Protein AF-A0A4C1XGP5-F1 (afdb_monomer_lite)

Sequence (211 aa):
MVTTELERIKIGKLQDQNGKDEYVERLKDSFSKIKQYEYLELDELWKVMKSVLVDEPRKVCGVNKRTNVNKKDNEWWNFEIGYKMLKVRNKDAKMRAKEYVKRRKNDIKERYDKRFSDDFRENQQPFWHMVKKTRKNPETSCKHDTVADDNVTATEYTIDDGNESGITMDEIVKALKRRRIGKAAGYDRVSSEMLMSGGGIVASLLCHLFN

pLDDT: mean 76.07, std 14.39, range [38.38, 96.75]

Radius of gyration: 32.97 Å; chains: 1; bounding box: 75×40×94 Å

Secondary structure (DSSP, 8-state):
-----EEEE-GGGGTSHHHHHHHHHHHHHHHHHHGGGTTS-HHHHHHHHHHHHHHHHHHHH-EEEES---GGG--HHHHHHHHHHHHHHHHHHHHHHHHHHHHHHHHHHHHHHHHHHHHHHHHHHHHHHHHHHHHH-TT-----------------------------HHHHHHHHHTSPTTPPP-TT---HHHHHHTHHHHHHHHHHHH-

Foldseek 3Di:
DDDDFDWAFQCVLLVDPVLLVQLLVQLVVLVVVLVVVVPDDLVVSVVSNLCSLQVSSCVSRNTDTDDDDDQPQFPDPCVPVVVVVVVLVVVVVVVVVVVVVVVVVVVVVVVVVVVVVVCCVVCVVVVVVVVVVCVVPVPPDDDDDDDDDPPPDPPDDPDPPPDPPQCDLCNVVVVLVPDDQPDQHHPSSRHSSSCVSNVVVVSVVVVVSRD

Structure (mmCIF, N/CA/C/O backbone):
data_AF-A0A4C1XGP5-F1
#
_entry.id   AF-A0A4C1XGP5-F1
#
loop_
_atom_site.group_PDB
_atom_site.id
_atom_site.type_symbol
_atom_site.label_atom_id
_atom_site.label_alt_id
_atom_site.label_comp_id
_atom_site.label_asym_id
_atom_site.label_entity_id
_atom_site.label_seq_id
_atom_site.pdbx_PDB_ins_code
_atom_site.Cartn_x
_atom_site.Cartn_y
_atom_site.Cartn_z
_atom_site.occupancy
_atom_site.B_iso_or_equiv
_atom_site.auth_seq_id
_atom_site.auth_comp_id
_atom_site.auth_asym_id
_atom_site.auth_atom_id
_atom_site.pdbx_PDB_model_num
ATOM 1 N N . MET A 1 1 ? -24.408 -26.160 5.990 1.00 51.03 1 MET A N 1
ATOM 2 C CA . MET A 1 1 ? -24.202 -24.711 5.766 1.00 51.03 1 MET A CA 1
ATOM 3 C C . MET A 1 1 ? -23.536 -24.147 7.016 1.00 51.03 1 MET A C 1
ATOM 5 O O . MET A 1 1 ? -24.154 -24.197 8.068 1.00 51.03 1 MET A O 1
ATOM 9 N N . VAL A 1 2 ? -22.264 -23.736 6.957 1.00 44.44 2 VAL A N 1
ATOM 10 C CA . VAL A 1 2 ? -21.537 -23.240 8.144 1.00 44.44 2 VAL A CA 1
ATOM 11 C C . VAL A 1 2 ? -22.004 -21.814 8.441 1.00 44.44 2 VAL A C 1
ATOM 13 O O . VAL A 1 2 ? -21.700 -20.888 7.689 1.00 44.44 2 VAL A O 1
ATOM 16 N N . THR A 1 3 ? -22.780 -21.635 9.507 1.00 48.94 3 THR A N 1
ATOM 17 C CA . THR A 1 3 ? -23.144 -20.316 10.031 1.00 48.94 3 THR A CA 1
ATOM 18 C C . THR A 1 3 ? -21.942 -19.760 10.784 1.00 48.94 3 THR A C 1
ATOM 20 O O . THR A 1 3 ? -21.717 -20.092 11.943 1.00 48.94 3 THR A O 1
ATOM 23 N N . THR A 1 4 ? -21.122 -18.947 10.124 1.00 60.09 4 THR A N 1
ATOM 24 C CA . THR A 1 4 ? -20.047 -18.229 10.814 1.00 60.09 4 THR A CA 1
ATOM 25 C C . THR A 1 4 ? -20.674 -17.147 11.685 1.00 60.09 4 THR A C 1
ATOM 27 O O . THR A 1 4 ? -21.270 -16.208 11.149 1.00 60.09 4 THR A O 1
ATOM 30 N N . GLU A 1 5 ? -20.554 -17.266 13.009 1.00 62.94 5 GLU A N 1
ATOM 31 C CA . GLU A 1 5 ? -20.921 -16.182 13.920 1.00 62.94 5 GLU A CA 1
ATOM 32 C C . GLU A 1 5 ? -20.098 -14.938 13.559 1.00 62.94 5 GLU A C 1
ATOM 34 O O . GLU A 1 5 ? -18.862 -14.952 13.548 1.00 62.94 5 GLU A O 1
ATOM 39 N N . LEU A 1 6 ? -20.788 -13.857 13.195 1.00 73.56 6 LEU A N 1
ATOM 40 C CA . LEU A 1 6 ? -20.152 -12.585 12.885 1.00 73.56 6 LEU A CA 1
ATOM 41 C C . LEU A 1 6 ? -20.109 -11.751 14.162 1.00 73.56 6 LEU A C 1
ATOM 43 O O . LEU A 1 6 ? -21.109 -11.195 14.616 1.00 73.56 6 LEU A O 1
ATOM 47 N N . GLU A 1 7 ? -18.922 -11.676 14.748 1.00 84.12 7 GLU A N 1
ATOM 48 C CA . GLU A 1 7 ? -18.653 -10.780 15.862 1.00 84.12 7 GLU A CA 1
ATOM 49 C C . GLU A 1 7 ? -18.473 -9.346 15.354 1.00 84.12 7 GLU A C 1
ATOM 51 O O . GLU A 1 7 ? -17.696 -9.089 14.430 1.00 84.12 7 GLU A O 1
ATOM 56 N N . ARG A 1 8 ? -19.179 -8.394 15.975 1.00 82.88 8 ARG A N 1
ATOM 57 C CA . ARG A 1 8 ? -19.028 -6.960 15.692 1.00 82.88 8 ARG A CA 1
ATOM 58 C C . ARG A 1 8 ? -18.295 -6.283 16.842 1.00 82.88 8 ARG A C 1
ATOM 60 O O . ARG A 1 8 ? -18.751 -6.341 17.982 1.00 82.88 8 ARG A O 1
ATOM 67 N N . ILE A 1 9 ? -17.189 -5.610 16.540 1.00 89.81 9 ILE A N 1
ATOM 68 C CA . ILE A 1 9 ? -16.387 -4.888 17.535 1.00 89.81 9 ILE A CA 1
ATOM 69 C C . ILE A 1 9 ? -17.158 -3.656 18.033 1.00 89.81 9 ILE A C 1
ATOM 71 O O . ILE A 1 9 ? -17.805 -2.950 17.251 1.00 89.81 9 ILE A O 1
ATOM 75 N N . LYS A 1 10 ? -17.116 -3.403 19.346 1.00 90.81 10 LYS A N 1
ATOM 76 C CA . LYS A 1 10 ? -17.810 -2.278 19.998 1.00 90.81 10 LYS A CA 1
ATOM 77 C C . LYS A 1 10 ? -17.058 -0.955 19.794 1.00 90.81 10 LYS A C 1
ATOM 79 O O . LYS A 1 10 ? -16.462 -0.424 20.724 1.00 90.81 10 LYS A O 1
ATOM 84 N N . ILE A 1 11 ? -17.130 -0.400 18.585 1.00 86.00 11 ILE A N 1
ATOM 85 C CA . ILE A 1 11 ? -16.394 0.818 18.186 1.00 86.00 11 ILE A CA 1
ATOM 86 C C . ILE A 1 11 ? -16.668 2.029 19.099 1.00 86.00 11 ILE A C 1
ATOM 88 O O . ILE A 1 11 ? -15.808 2.893 19.209 1.00 86.00 11 ILE A O 1
ATOM 92 N N . GLY A 1 12 ? -17.807 2.081 19.805 1.00 87.69 12 GLY A N 1
ATOM 93 C CA . GLY A 1 12 ? -18.125 3.179 20.730 1.00 87.69 12 GLY A CA 1
ATOM 94 C C . GLY A 1 12 ? -17.025 3.466 21.761 1.00 87.69 12 GLY A C 1
ATOM 95 O O . GLY A 1 12 ? -16.731 4.624 22.015 1.00 87.69 12 GLY A O 1
ATOM 96 N N . LYS A 1 13 ? -16.321 2.437 22.255 1.00 88.69 13 LYS A N 1
ATOM 97 C CA . LYS A 1 13 ? -15.199 2.615 23.197 1.00 88.69 13 LYS A CA 1
ATOM 98 C C . LYS A 1 13 ? -13.977 3.320 22.597 1.00 88.69 13 LYS A C 1
ATOM 100 O O . LYS A 1 13 ? -13.181 3.876 23.338 1.00 88.69 13 LYS A O 1
ATOM 105 N N . LEU A 1 14 ? -13.813 3.301 21.271 1.00 87.12 14 LEU A N 1
ATOM 106 C CA . LEU A 1 14 ? -12.759 4.062 20.585 1.00 87.12 14 LEU A CA 1
ATOM 107 C C . LEU A 1 14 ? -13.129 5.536 20.414 1.00 87.12 14 LEU A C 1
ATOM 109 O O . LEU A 1 14 ? -12.346 6.283 19.841 1.00 87.12 14 LEU A O 1
ATOM 113 N N . GLN A 1 15 ? -14.315 5.976 20.837 1.00 85.88 15 GLN A N 1
ATOM 114 C CA . GLN A 1 15 ? -14.629 7.405 20.885 1.00 85.88 15 GLN A CA 1
ATOM 115 C C . GLN A 1 15 ? -14.034 8.049 22.142 1.00 85.88 15 GLN A C 1
ATOM 117 O O . GLN A 1 15 ? -13.568 9.188 22.062 1.00 85.88 15 GLN A O 1
ATOM 122 N N . ASP A 1 16 ? -13.957 7.290 23.238 1.00 92.00 16 ASP A N 1
ATOM 123 C CA . ASP A 1 16 ? -13.352 7.700 24.503 1.00 92.00 16 ASP A CA 1
ATOM 124 C C . ASP A 1 16 ? -11.832 7.842 24.361 1.00 92.00 16 ASP A C 1
ATOM 126 O O . ASP A 1 16 ? -11.164 6.970 23.800 1.00 92.00 16 ASP A O 1
ATOM 130 N N . GLN A 1 17 ? -11.264 8.920 24.908 1.00 90.44 17 GLN A N 1
ATOM 131 C CA . GLN A 1 17 ? -9.825 9.185 24.798 1.00 90.44 17 GLN A CA 1
ATOM 132 C C . GLN A 1 17 ? -8.986 8.049 25.405 1.00 90.44 17 GLN A C 1
ATOM 134 O O . GLN A 1 17 ? -8.073 7.556 24.756 1.00 90.44 17 GLN A O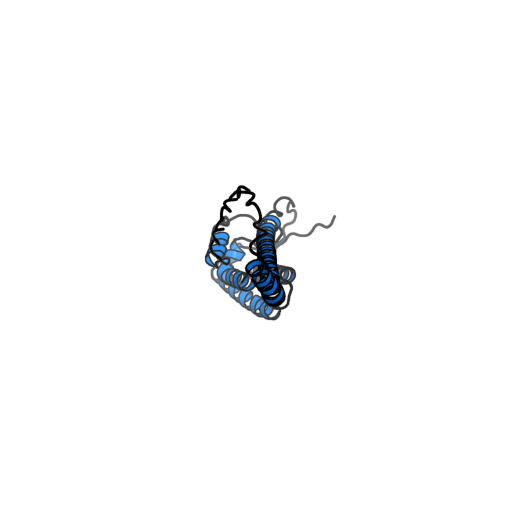 1
ATOM 139 N N . ASN A 1 1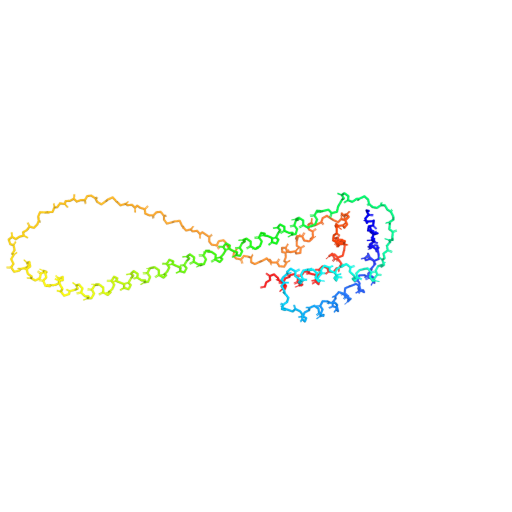8 ? -9.377 7.542 26.578 1.00 92.88 18 ASN A N 1
ATOM 140 C CA . ASN A 1 18 ? -8.696 6.420 27.229 1.00 92.88 18 ASN A CA 1
ATOM 141 C C . ASN A 1 18 ? -8.698 5.143 26.365 1.00 92.88 18 ASN A C 1
ATOM 143 O O . ASN A 1 18 ? -7.689 4.451 26.268 1.00 92.88 18 ASN A O 1
ATOM 147 N N . GLY A 1 19 ? -9.820 4.845 25.698 1.00 91.75 19 GLY A N 1
ATOM 148 C CA . GLY A 1 19 ? -9.912 3.692 24.800 1.00 91.75 19 GLY A CA 1
ATOM 149 C C . GLY A 1 19 ? -9.053 3.855 23.545 1.00 91.75 19 GLY A C 1
ATOM 150 O O . GLY A 1 19 ? -8.480 2.876 23.063 1.00 91.75 19 GLY A O 1
ATOM 151 N N . LYS A 1 20 ? -8.920 5.085 23.028 1.00 91.81 20 LYS A N 1
ATOM 152 C CA . LYS A 1 20 ? -7.993 5.392 21.928 1.00 91.81 20 LYS A CA 1
ATOM 153 C C . LYS A 1 20 ? -6.544 5.218 22.351 1.00 91.81 20 LYS A C 1
ATOM 155 O O . LYS A 1 20 ? -5.798 4.583 21.615 1.00 91.81 20 LYS A O 1
ATOM 160 N N . ASP A 1 21 ? -6.164 5.748 23.508 1.00 91.56 21 ASP A N 1
ATOM 161 C CA . ASP A 1 21 ? -4.781 5.707 23.983 1.00 91.56 21 ASP A CA 1
ATOM 162 C C . ASP A 1 21 ? -4.338 4.258 24.245 1.00 91.56 21 ASP A C 1
ATOM 164 O O . ASP A 1 21 ? -3.294 3.836 23.747 1.00 91.56 21 ASP A O 1
ATOM 168 N N . GLU A 1 22 ? -5.179 3.445 24.900 1.00 95.69 22 GLU A N 1
ATOM 169 C CA . GLU A 1 22 ? -4.907 2.012 25.089 1.00 95.69 22 GLU A CA 1
ATOM 170 C C . GLU A 1 22 ? -4.763 1.277 23.745 1.00 95.69 22 GLU A C 1
ATOM 172 O O . GLU A 1 22 ? -3.853 0.466 23.556 1.00 95.69 22 GLU A O 1
ATOM 177 N N . TYR A 1 23 ? -5.650 1.565 22.789 1.00 93.25 23 TYR A N 1
ATOM 178 C CA . TYR A 1 23 ? -5.591 0.970 21.457 1.00 93.25 23 TYR A CA 1
ATOM 179 C C . TYR A 1 23 ? -4.308 1.345 20.708 1.00 93.25 23 TYR A C 1
ATOM 181 O O . TYR A 1 23 ? -3.659 0.480 20.119 1.00 93.25 23 TYR A O 1
ATOM 189 N N . VAL A 1 24 ? -3.926 2.620 20.750 1.00 91.62 24 VAL A N 1
ATOM 190 C CA . VAL A 1 24 ? -2.717 3.154 20.117 1.00 91.62 24 VAL A CA 1
ATOM 191 C C . VAL A 1 24 ? -1.467 2.489 20.692 1.00 91.62 24 VAL A C 1
ATOM 193 O O . VAL A 1 24 ? -0.614 2.052 19.919 1.00 91.62 24 VAL A O 1
ATOM 196 N N . GLU A 1 25 ? -1.364 2.352 22.013 1.00 94.00 25 GLU A N 1
ATOM 197 C CA . GLU A 1 25 ? -0.215 1.695 22.648 1.00 94.00 25 GLU A CA 1
ATOM 198 C C . GLU A 1 25 ? -0.128 0.205 22.292 1.00 94.00 25 GLU A C 1
ATOM 200 O O . GLU A 1 25 ? 0.934 -0.282 21.897 1.00 94.00 25 GLU A O 1
ATOM 205 N N . ARG A 1 26 ? -1.255 -0.517 22.306 1.00 95.38 26 ARG A N 1
ATOM 206 C CA . ARG A 1 26 ? -1.295 -1.928 21.880 1.00 95.38 26 ARG A CA 1
ATOM 207 C C . ARG A 1 26 ? -0.924 -2.118 20.414 1.00 95.38 26 ARG A C 1
ATOM 209 O O . ARG A 1 26 ? -0.245 -3.089 20.072 1.00 95.38 26 ARG A O 1
ATOM 216 N N . LEU A 1 27 ? -1.354 -1.202 19.544 1.00 92.44 27 LEU A N 1
ATOM 217 C CA . LEU A 1 27 ? -0.945 -1.213 18.144 1.00 92.44 27 LEU A CA 1
ATOM 218 C C . LEU A 1 27 ? 0.565 -1.027 18.018 1.00 92.44 27 LEU A C 1
ATOM 220 O O . LEU A 1 27 ? 1.190 -1.779 17.276 1.00 92.44 27 LEU A O 1
ATOM 224 N N . LYS A 1 28 ? 1.164 -0.069 18.736 1.00 92.38 28 LYS A N 1
ATOM 225 C CA . LYS A 1 28 ? 2.621 0.142 18.708 1.00 92.38 28 LYS A CA 1
ATOM 226 C C . LYS A 1 28 ? 3.377 -1.116 19.130 1.00 92.38 28 LYS A C 1
ATOM 228 O O . LYS A 1 28 ? 4.310 -1.500 18.430 1.00 92.38 28 LYS A O 1
ATOM 233 N N . ASP A 1 29 ? 2.960 -1.767 20.216 1.00 94.62 29 ASP A N 1
ATOM 234 C CA . ASP A 1 29 ? 3.575 -3.013 20.696 1.00 94.62 29 ASP A CA 1
ATOM 235 C C . ASP A 1 29 ? 3.393 -4.180 19.710 1.00 94.62 29 ASP A C 1
ATOM 237 O O . ASP A 1 29 ? 4.317 -4.939 19.427 1.00 94.62 29 ASP A O 1
ATOM 241 N N . SER A 1 30 ? 2.209 -4.314 19.114 1.00 94.19 30 SER A N 1
ATOM 242 C CA . SER A 1 30 ? 1.962 -5.367 18.122 1.00 94.19 30 SER A CA 1
ATOM 243 C C . SER A 1 30 ? 2.766 -5.136 16.842 1.00 94.19 30 SER A C 1
ATOM 245 O O . SER A 1 30 ? 3.306 -6.074 16.258 1.00 94.19 30 SER A O 1
ATOM 247 N N . PHE A 1 31 ? 2.898 -3.882 16.413 1.00 88.56 31 PHE A N 1
ATOM 248 C CA . PHE A 1 31 ? 3.660 -3.536 15.219 1.00 88.56 31 PHE A CA 1
ATOM 249 C C . PHE A 1 31 ? 5.171 -3.540 15.434 1.00 88.56 31 PHE A C 1
ATOM 251 O O . PHE A 1 31 ? 5.900 -3.857 14.496 1.00 88.56 31 PHE A O 1
ATOM 258 N N . SER A 1 32 ? 5.664 -3.249 16.639 1.00 89.38 32 SER A N 1
ATOM 259 C CA . SER A 1 32 ? 7.088 -3.412 16.955 1.00 89.38 32 SER A CA 1
ATOM 260 C C . SER A 1 32 ? 7.518 -4.876 16.824 1.00 89.38 32 SER A C 1
ATOM 262 O O . SER A 1 32 ? 8.607 -5.146 16.322 1.00 89.38 32 SER A O 1
ATOM 264 N N . LYS A 1 33 ? 6.626 -5.819 17.155 1.00 90.69 33 LYS A N 1
ATOM 265 C CA . LYS A 1 33 ? 6.817 -7.255 16.900 1.00 90.69 33 LYS A CA 1
ATOM 266 C C . LYS A 1 33 ? 6.787 -7.575 15.407 1.00 90.69 33 LYS A C 1
ATOM 268 O O . LYS A 1 33 ? 7.604 -8.363 14.950 1.00 90.69 33 LYS A O 1
ATOM 273 N N . ILE A 1 34 ? 5.906 -6.933 14.631 1.00 85.50 34 ILE A N 1
ATOM 274 C CA . ILE A 1 34 ? 5.832 -7.123 13.170 1.00 85.50 34 ILE A CA 1
ATOM 275 C C . ILE A 1 34 ? 7.103 -6.642 12.457 1.00 85.50 34 ILE A C 1
ATOM 277 O O . ILE A 1 34 ? 7.498 -7.252 11.470 1.00 85.50 34 ILE A O 1
ATOM 281 N N . LYS A 1 35 ? 7.801 -5.618 12.966 1.00 74.94 35 LYS A N 1
ATOM 282 C CA . LYS A 1 35 ? 9.088 -5.180 12.386 1.00 74.94 35 LYS A CA 1
ATOM 283 C C . LYS A 1 35 ? 10.148 -6.285 12.352 1.00 74.94 35 LYS A C 1
ATOM 285 O O . LYS A 1 35 ? 11.042 -6.233 11.524 1.00 74.94 35 LYS A O 1
ATOM 290 N N . GLN A 1 36 ? 10.031 -7.304 13.202 1.00 74.81 36 GLN A N 1
ATOM 291 C CA . GLN A 1 36 ? 10.925 -8.466 13.175 1.00 74.81 36 GLN A CA 1
ATOM 292 C C . GLN A 1 36 ? 10.678 -9.385 11.961 1.00 74.81 36 GLN A C 1
ATOM 294 O O . GLN A 1 36 ? 11.480 -10.272 11.692 1.00 74.81 36 GLN A O 1
ATOM 299 N N . TYR A 1 37 ? 9.594 -9.159 11.212 1.00 71.44 37 TYR A N 1
ATOM 300 C CA . TYR A 1 37 ? 9.178 -9.920 10.034 1.00 71.44 37 TYR A CA 1
ATOM 301 C C . TYR A 1 37 ? 9.470 -9.185 8.716 1.00 71.44 37 TYR A C 1
ATOM 303 O O . TYR A 1 37 ? 8.756 -9.372 7.732 1.00 71.44 37 TYR A O 1
ATOM 311 N N . GLU A 1 38 ? 10.517 -8.359 8.678 1.00 71.31 38 GLU A N 1
ATOM 312 C CA . GLU A 1 38 ? 10.916 -7.551 7.510 1.00 71.31 38 GLU A CA 1
ATOM 313 C C . GLU A 1 38 ? 11.140 -8.379 6.220 1.00 71.31 38 GLU A C 1
ATOM 315 O O . GLU A 1 38 ? 11.132 -7.836 5.122 1.00 71.31 38 GLU A O 1
ATOM 320 N N . TYR A 1 39 ? 11.253 -9.707 6.335 1.00 73.56 39 TYR A N 1
ATOM 321 C CA . TYR A 1 39 ? 11.459 -10.643 5.225 1.00 73.56 39 TYR A CA 1
ATOM 322 C C . TYR A 1 39 ? 10.188 -11.310 4.668 1.00 73.56 39 TYR A C 1
ATOM 324 O O . TYR A 1 39 ? 10.299 -12.124 3.751 1.00 73.56 39 TYR A O 1
ATOM 332 N N . LEU A 1 40 ? 8.994 -11.032 5.205 1.00 78.00 40 LEU A N 1
ATOM 333 C CA . LEU A 1 40 ? 7.759 -11.624 4.672 1.00 78.00 40 LEU A CA 1
ATOM 334 C C . LEU A 1 40 ? 7.383 -11.019 3.315 1.00 78.00 40 LEU A C 1
ATOM 336 O O . LEU A 1 40 ? 7.577 -9.828 3.065 1.00 78.00 40 LEU A O 1
ATOM 340 N N . GLU A 1 41 ? 6.759 -11.825 2.453 1.00 82.88 41 GLU A N 1
ATOM 341 C CA . GLU A 1 41 ? 6.161 -11.299 1.228 1.00 82.88 41 GLU A CA 1
ATOM 342 C C . GLU A 1 41 ? 5.075 -10.264 1.563 1.00 82.88 41 GLU A C 1
ATOM 344 O O . GLU A 1 41 ? 4.340 -10.390 2.546 1.00 82.88 41 GLU A O 1
ATOM 349 N N . LEU A 1 42 ? 4.920 -9.250 0.705 1.00 75.56 42 LEU A N 1
ATOM 350 C CA . LEU A 1 42 ? 3.967 -8.150 0.906 1.00 75.56 42 LEU A CA 1
ATOM 351 C C . LEU A 1 42 ? 2.535 -8.638 1.208 1.00 75.56 42 LEU A C 1
ATOM 353 O O . LEU A 1 42 ? 1.816 -8.014 1.988 1.00 75.56 42 LEU A O 1
ATOM 357 N N . ASP A 1 43 ? 2.114 -9.751 0.598 1.00 76.62 43 ASP A N 1
ATOM 358 C CA . ASP A 1 43 ? 0.791 -10.343 0.827 1.00 76.62 43 ASP A CA 1
ATOM 359 C C . ASP A 1 43 ? 0.651 -10.939 2.237 1.00 76.62 43 ASP A C 1
ATOM 361 O O . ASP A 1 43 ? -0.387 -10.778 2.884 1.00 76.62 43 ASP A O 1
ATOM 365 N N . GLU A 1 44 ? 1.699 -11.582 2.749 1.00 84.88 44 GLU A N 1
ATOM 366 C CA . GLU A 1 44 ? 1.735 -12.133 4.105 1.00 84.88 44 GLU A CA 1
ATOM 367 C C . GLU A 1 44 ? 1.794 -11.021 5.149 1.00 84.88 44 GLU A C 1
ATOM 369 O O . GLU A 1 44 ? 0.998 -11.012 6.092 1.00 84.88 44 GLU A O 1
ATOM 374 N N . LEU A 1 45 ? 2.649 -10.022 4.931 1.00 84.12 45 LEU A N 1
ATOM 375 C CA . LEU A 1 45 ? 2.757 -8.860 5.807 1.00 84.12 45 LEU A CA 1
ATOM 376 C C . LEU A 1 45 ? 1.432 -8.081 5.873 1.00 84.12 45 LEU A C 1
ATOM 378 O O . LEU A 1 45 ? 0.987 -7.681 6.950 1.00 84.12 45 LEU A O 1
ATOM 382 N N . TRP A 1 46 ? 0.734 -7.941 4.742 1.00 83.69 46 TRP A N 1
ATOM 383 C CA . TRP A 1 46 ? -0.603 -7.345 4.693 1.00 83.69 46 TRP A CA 1
ATOM 384 C C . TRP A 1 46 ? -1.642 -8.164 5.471 1.00 83.69 46 TRP A C 1
ATOM 386 O O . TRP A 1 46 ? -2.468 -7.582 6.179 1.00 83.69 46 TRP A O 1
ATOM 396 N N . LYS A 1 47 ? -1.609 -9.503 5.393 1.00 86.25 47 LYS A N 1
ATOM 397 C CA . LYS A 1 47 ? -2.489 -10.377 6.196 1.00 86.25 47 LYS A CA 1
ATOM 398 C C . LYS A 1 47 ? -2.237 -10.209 7.694 1.00 86.25 47 LYS A C 1
ATOM 400 O O . LYS A 1 47 ? -3.202 -10.042 8.439 1.00 86.25 47 LYS A O 1
ATOM 405 N N . VAL A 1 48 ? -0.971 -10.197 8.113 1.00 88.19 48 VAL A N 1
ATOM 406 C CA . VAL A 1 48 ? -0.571 -10.003 9.517 1.00 88.19 48 VAL A CA 1
ATOM 407 C C . VAL A 1 48 ? -0.989 -8.619 10.019 1.00 88.19 48 VAL A C 1
ATOM 409 O O . VAL A 1 48 ? -1.538 -8.474 11.111 1.00 88.19 48 VAL A O 1
ATOM 412 N N . MET A 1 49 ? -0.813 -7.579 9.204 1.00 87.19 49 MET A N 1
ATOM 413 C CA . MET A 1 49 ? -1.273 -6.243 9.574 1.00 87.19 49 MET A CA 1
ATOM 414 C C . MET A 1 49 ? -2.798 -6.185 9.723 1.00 87.19 49 MET A C 1
ATOM 416 O O . MET A 1 49 ? -3.296 -5.589 10.680 1.00 87.19 49 MET A O 1
ATOM 420 N N . LYS A 1 50 ? -3.557 -6.822 8.820 1.00 86.75 50 LYS A N 1
ATOM 421 C CA . LYS A 1 50 ? -5.018 -6.908 8.963 1.00 86.75 50 LYS A CA 1
ATOM 422 C C . LYS A 1 50 ? -5.423 -7.611 10.251 1.00 86.75 50 LYS A C 1
ATOM 424 O O . LYS A 1 50 ? -6.339 -7.125 10.909 1.00 86.75 50 LYS A O 1
ATOM 429 N N . SER A 1 51 ? -4.778 -8.722 10.613 1.00 90.62 51 SER A N 1
ATOM 430 C CA . SER A 1 51 ? -5.133 -9.435 11.844 1.00 90.62 51 SER A CA 1
ATOM 431 C C . SER A 1 51 ? -4.892 -8.560 13.069 1.00 90.62 51 SER A C 1
ATOM 433 O O . SER A 1 51 ? -5.802 -8.414 13.876 1.00 90.62 51 SER A O 1
ATOM 435 N N . VAL A 1 52 ? -3.758 -7.855 13.153 1.00 91.94 52 VAL A N 1
ATOM 436 C CA . VAL A 1 52 ? -3.493 -6.902 14.251 1.00 91.94 52 VAL A CA 1
ATOM 437 C C . VAL A 1 52 ? -4.539 -5.787 14.309 1.00 91.94 52 VAL A C 1
ATOM 439 O O . VAL A 1 52 ? -5.054 -5.471 15.384 1.00 91.94 52 VAL A O 1
ATOM 442 N N . LEU A 1 53 ? -4.924 -5.230 13.157 1.00 89.19 53 LEU A N 1
ATOM 443 C CA . LEU A 1 53 ? -5.953 -4.189 13.088 1.00 89.19 53 LEU A CA 1
ATOM 444 C C . LEU A 1 53 ? -7.349 -4.666 13.503 1.00 89.19 53 LEU A C 1
ATOM 446 O O . LEU A 1 53 ? -8.183 -3.824 13.822 1.00 89.19 53 LEU A O 1
ATOM 450 N N . VAL A 1 54 ? -7.617 -5.972 13.511 1.00 89.81 54 VAL A N 1
ATOM 451 C CA . VAL A 1 54 ? -8.898 -6.554 13.943 1.00 89.81 54 VAL A CA 1
ATOM 452 C C . VAL A 1 54 ? -8.826 -7.057 15.385 1.00 89.81 54 VAL A C 1
ATOM 454 O O . VAL A 1 54 ? -9.765 -6.849 16.158 1.00 89.81 54 VAL A O 1
ATOM 457 N N . ASP A 1 55 ? -7.714 -7.678 15.767 1.00 93.19 55 ASP A N 1
ATOM 458 C CA . ASP A 1 55 ? -7.543 -8.337 17.058 1.00 93.19 55 ASP A CA 1
ATOM 459 C C . ASP A 1 55 ? -7.279 -7.345 18.195 1.00 93.19 55 ASP A C 1
ATOM 461 O O . ASP A 1 55 ? -7.847 -7.500 19.278 1.00 93.19 55 ASP A O 1
ATOM 465 N N . GLU A 1 56 ? -6.494 -6.287 17.972 1.00 94.50 56 GLU A N 1
ATOM 466 C CA . GLU A 1 56 ? -6.221 -5.303 19.030 1.00 94.50 56 GLU A CA 1
ATOM 467 C C . GLU A 1 56 ? -7.464 -4.506 19.453 1.00 94.50 56 GLU A C 1
ATOM 469 O O . GLU A 1 56 ? -7.764 -4.461 20.650 1.00 94.50 56 GLU A O 1
ATOM 474 N N . PRO A 1 57 ? -8.287 -3.962 18.536 1.00 89.19 57 PRO A N 1
ATOM 475 C CA . PRO A 1 57 ? -9.546 -3.347 18.943 1.00 89.19 57 PRO A CA 1
ATOM 476 C C . PRO A 1 57 ? -10.515 -4.354 19.563 1.00 89.19 57 PRO A C 1
ATOM 478 O O . PRO A 1 57 ? -11.312 -3.990 20.423 1.00 89.19 57 PRO A O 1
ATOM 481 N N . ARG A 1 58 ? -10.479 -5.626 19.143 1.00 93.00 58 ARG A N 1
ATOM 482 C CA . ARG A 1 58 ? -11.297 -6.682 19.754 1.00 93.00 58 ARG A CA 1
ATOM 483 C C . ARG A 1 58 ? -10.933 -6.874 21.226 1.00 93.00 58 ARG A C 1
ATOM 485 O O . ARG A 1 58 ? -11.844 -7.044 22.034 1.00 93.00 58 ARG A O 1
ATOM 492 N N . LYS A 1 59 ? -9.648 -6.770 21.583 1.00 94.19 59 LYS A N 1
ATOM 493 C CA . LYS A 1 59 ? -9.168 -6.821 22.975 1.00 94.19 59 LYS A CA 1
ATOM 494 C C . LYS A 1 59 ? -9.579 -5.585 23.784 1.00 94.19 59 LYS A C 1
ATOM 496 O O . LYS A 1 59 ? -10.052 -5.745 24.903 1.00 94.19 59 LYS A O 1
ATOM 501 N N . VAL A 1 60 ? -9.457 -4.380 23.221 1.00 94.00 60 VAL A N 1
ATOM 502 C CA . VAL A 1 60 ? -9.788 -3.116 23.921 1.00 94.00 60 VAL A CA 1
ATOM 503 C C . VAL A 1 60 ? -11.302 -2.923 24.060 1.00 94.00 60 VAL A C 1
ATOM 505 O O . VAL A 1 60 ? -11.851 -2.644 25.130 1.00 94.00 60 VAL A O 1
ATOM 508 N N . CYS A 1 61 ? -12.022 -3.074 22.954 1.00 92.06 61 CYS A N 1
ATOM 509 C CA . CYS A 1 61 ? -13.432 -2.721 22.886 1.00 92.06 61 CYS A CA 1
ATOM 510 C C . CYS A 1 61 ? -14.357 -3.878 23.272 1.00 92.06 61 CYS A C 1
ATOM 512 O O . CYS A 1 61 ? -15.492 -3.656 23.707 1.00 92.06 61 CYS A O 1
ATOM 514 N N . GLY A 1 62 ? -13.892 -5.115 23.113 1.00 92.75 62 GLY A N 1
ATOM 515 C CA . GLY A 1 62 ? -14.741 -6.294 23.139 1.00 92.75 62 GLY A CA 1
ATOM 516 C C . GLY A 1 62 ? -15.629 -6.405 21.896 1.00 92.75 62 GLY A C 1
ATOM 517 O O . GLY A 1 62 ? -15.656 -5.547 21.005 1.00 92.75 62 GLY A O 1
ATOM 518 N N . VAL A 1 63 ? -16.395 -7.491 21.851 1.00 91.56 63 VAL A N 1
ATOM 519 C CA . VAL A 1 63 ? -17.267 -7.844 20.726 1.00 91.56 63 VAL A CA 1
ATOM 520 C C . VAL A 1 63 ? -18.707 -8.028 21.176 1.00 91.56 63 VAL A C 1
ATOM 522 O O . VAL A 1 63 ? -18.987 -8.412 22.310 1.00 91.56 63 VAL A O 1
ATOM 525 N N . ASN A 1 64 ? -19.633 -7.737 20.270 1.00 86.56 64 ASN A N 1
ATOM 526 C CA . ASN A 1 64 ? -21.026 -8.145 20.361 1.00 86.56 64 ASN A CA 1
ATOM 527 C C . ASN A 1 64 ? -21.246 -9.350 19.452 1.00 86.56 64 ASN A C 1
ATOM 529 O O . ASN A 1 64 ? -20.923 -9.296 18.261 1.00 86.56 64 ASN A O 1
ATOM 533 N N . LYS A 1 65 ? -21.852 -10.404 20.001 1.00 84.81 65 LYS A N 1
ATOM 534 C CA . LYS A 1 65 ? -22.372 -11.512 19.203 1.00 84.81 65 LYS A CA 1
ATOM 535 C C . LYS A 1 65 ? -23.688 -11.067 18.576 1.00 84.81 65 LYS A C 1
ATOM 537 O O . LYS A 1 65 ? -24.590 -10.621 19.283 1.00 84.81 65 LYS A O 1
ATOM 542 N N . ARG A 1 66 ? -23.789 -11.144 17.251 1.00 70.06 66 ARG A N 1
ATOM 543 C CA . ARG A 1 66 ? -25.064 -11.005 16.545 1.00 70.06 66 ARG A CA 1
ATOM 544 C C . ARG A 1 66 ? -25.396 -12.329 15.882 1.00 70.06 66 ARG A C 1
ATOM 546 O O . ARG A 1 66 ? -24.631 -12.823 15.059 1.00 70.06 66 ARG A O 1
ATOM 553 N N . THR A 1 67 ? -26.559 -12.862 16.214 1.00 60.50 67 THR A N 1
ATOM 554 C CA . THR A 1 67 ? -27.230 -13.890 15.428 1.00 60.50 67 THR A CA 1
ATOM 555 C C . THR A 1 67 ? -27.944 -13.187 14.263 1.00 60.50 67 THR A C 1
ATOM 557 O O . THR A 1 67 ? -28.550 -12.137 14.455 1.00 60.50 67 THR A O 1
ATOM 560 N N . ASN A 1 68 ? -27.824 -13.716 13.041 1.00 60.72 68 ASN A N 1
ATOM 561 C CA . ASN A 1 68 ? -28.439 -13.195 11.803 1.00 60.72 68 ASN A CA 1
ATOM 562 C C . ASN A 1 68 ? -27.874 -11.880 11.228 1.00 60.72 68 ASN A C 1
ATOM 564 O O . ASN A 1 68 ? -28.562 -10.863 11.156 1.00 60.72 68 ASN A O 1
ATOM 568 N N . VAL A 1 69 ? -26.639 -11.907 10.714 1.00 58.62 69 VAL A N 1
ATOM 569 C CA . VAL A 1 69 ? -26.145 -10.847 9.813 1.00 58.62 69 VAL A CA 1
ATOM 570 C C . VAL A 1 69 ? -26.329 -11.307 8.365 1.00 58.62 69 VAL A C 1
ATOM 572 O O . VAL A 1 69 ? -25.750 -12.313 7.957 1.00 58.62 69 VAL A O 1
ATOM 575 N N . ASN A 1 70 ? -27.151 -10.591 7.591 1.00 59.34 70 ASN A N 1
ATOM 576 C CA . ASN A 1 70 ? -27.319 -10.851 6.162 1.00 59.34 70 ASN A CA 1
ATOM 577 C C . ASN A 1 70 ? -25.988 -10.565 5.442 1.00 59.34 70 ASN A C 1
ATOM 579 O O . ASN A 1 70 ? -25.377 -9.520 5.644 1.00 59.34 70 ASN A O 1
ATOM 583 N N . LYS A 1 71 ? -25.509 -11.512 4.631 1.00 61.59 71 LYS A N 1
ATOM 584 C CA . LYS A 1 71 ? -24.135 -11.556 4.091 1.00 61.59 71 LYS A CA 1
ATOM 585 C C . LYS A 1 71 ? -23.828 -10.462 3.048 1.00 61.59 71 LYS A C 1
ATOM 587 O O . LYS A 1 71 ? -22.699 -10.373 2.580 1.00 61.59 71 LYS A O 1
ATOM 592 N N . LYS A 1 72 ? -24.834 -9.670 2.661 1.00 58.31 72 LYS A N 1
ATOM 593 C CA . LYS A 1 72 ? -24.880 -8.908 1.405 1.00 58.31 72 LYS A CA 1
ATOM 594 C C . LYS A 1 72 ? -24.069 -7.601 1.381 1.00 58.31 72 LYS A C 1
ATOM 596 O O . LYS A 1 72 ? -23.781 -7.122 0.293 1.00 58.31 72 LYS A O 1
ATOM 601 N N . ASP A 1 73 ? -23.638 -7.064 2.525 1.00 53.44 73 ASP A N 1
ATOM 602 C CA . ASP A 1 73 ? -23.093 -5.690 2.597 1.00 53.44 73 ASP A CA 1
ATOM 603 C C . ASP A 1 73 ? -21.558 -5.600 2.749 1.00 53.44 73 ASP A C 1
ATOM 605 O O . ASP A 1 73 ? -21.009 -4.528 3.014 1.00 53.44 73 ASP A O 1
ATOM 609 N N . ASN A 1 74 ? -20.825 -6.708 2.583 1.00 54.84 74 ASN A N 1
ATOM 610 C CA . ASN A 1 74 ? -19.469 -6.816 3.141 1.00 54.84 74 ASN A CA 1
ATOM 611 C C . ASN A 1 74 ? -18.326 -6.762 2.098 1.00 54.84 74 ASN A C 1
ATOM 613 O O . ASN A 1 74 ? -17.163 -6.656 2.478 1.00 54.84 74 ASN A O 1
ATOM 617 N N . GLU A 1 75 ? -18.600 -6.822 0.794 1.00 55.88 75 GLU A N 1
ATOM 618 C CA . GLU A 1 75 ? -17.574 -7.152 -0.224 1.00 55.88 75 GLU A CA 1
ATOM 619 C C . GLU A 1 75 ? -16.732 -5.969 -0.740 1.00 55.88 75 GLU A C 1
ATOM 621 O O . GLU A 1 75 ? -15.757 -6.159 -1.468 1.00 55.88 75 GLU A O 1
ATOM 626 N N . TRP A 1 76 ? -17.052 -4.734 -0.354 1.00 51.62 76 TRP A N 1
ATOM 627 C CA . TRP A 1 76 ? -16.533 -3.555 -1.058 1.00 51.62 76 TRP A CA 1
ATOM 628 C C . TRP A 1 76 ? -15.041 -3.247 -0.804 1.00 51.62 76 TRP A C 1
ATOM 630 O O . TRP A 1 76 ? -14.338 -2.775 -1.697 1.00 51.62 76 TRP A O 1
ATOM 640 N N . TRP A 1 77 ? -14.525 -3.546 0.394 1.00 52.16 77 TRP A N 1
ATOM 641 C CA . TRP A 1 77 ? -13.165 -3.158 0.808 1.00 52.16 77 TRP A CA 1
ATOM 642 C C . TRP A 1 77 ? -12.045 -3.922 0.098 1.00 52.16 77 TRP A C 1
ATOM 644 O O . TRP A 1 77 ? -11.016 -3.333 -0.244 1.00 52.16 77 TRP A O 1
ATOM 654 N N . ASN A 1 78 ? -12.257 -5.207 -0.195 1.00 58.72 78 ASN A N 1
ATOM 655 C CA . ASN A 1 78 ? -11.266 -6.009 -0.911 1.00 58.72 78 ASN A CA 1
ATOM 656 C C . ASN A 1 78 ? -11.065 -5.520 -2.350 1.00 58.72 78 ASN A C 1
ATOM 658 O O . ASN A 1 78 ? -9.947 -5.582 -2.861 1.00 58.72 78 ASN A O 1
ATOM 662 N N . PHE A 1 79 ? -12.114 -4.994 -2.986 1.00 56.81 79 PHE A N 1
ATOM 663 C CA . PHE A 1 79 ? -12.035 -4.597 -4.386 1.00 56.81 79 PHE A CA 1
ATOM 664 C C . PHE A 1 79 ? -11.275 -3.281 -4.570 1.00 56.81 79 PHE A C 1
ATOM 666 O O . PHE A 1 79 ? -10.403 -3.197 -5.429 1.00 56.81 79 PHE A O 1
ATOM 673 N N . GLU A 1 80 ? -11.532 -2.261 -3.744 1.00 65.31 80 GLU A N 1
ATOM 674 C CA . GLU A 1 80 ? -10.901 -0.950 -3.946 1.00 65.31 80 GLU A CA 1
ATOM 675 C C . GLU A 1 80 ? -9.433 -0.907 -3.490 1.00 65.31 80 GLU A C 1
ATOM 677 O O . GLU A 1 80 ? -8.584 -0.349 -4.193 1.00 65.31 80 GLU A O 1
ATOM 682 N N . ILE A 1 81 ? -9.102 -1.530 -2.353 1.00 65.81 81 ILE A N 1
ATOM 683 C CA . ILE A 1 81 ? -7.703 -1.669 -1.915 1.00 65.81 81 ILE A CA 1
ATOM 684 C C . ILE A 1 81 ? -6.951 -2.598 -2.875 1.00 65.81 81 ILE A C 1
ATOM 686 O O . ILE A 1 81 ? -5.854 -2.255 -3.318 1.00 65.81 81 ILE A O 1
ATOM 690 N N . GLY A 1 82 ? -7.558 -3.732 -3.252 1.00 68.69 82 GLY A N 1
ATOM 691 C CA . GLY A 1 82 ? -6.985 -4.667 -4.220 1.00 68.69 82 GLY A CA 1
ATOM 692 C C . GLY A 1 82 ? -6.707 -4.003 -5.568 1.00 68.69 82 GLY A C 1
ATOM 693 O O . GLY A 1 82 ? -5.618 -4.155 -6.116 1.00 68.69 82 GLY A O 1
ATOM 694 N N . TYR A 1 83 ? -7.632 -3.174 -6.058 1.00 72.06 83 TYR A N 1
ATOM 695 C CA . TYR A 1 83 ? -7.452 -2.399 -7.283 1.00 72.06 83 TYR A CA 1
ATOM 696 C C . TYR A 1 83 ? -6.306 -1.386 -7.172 1.00 72.06 83 TYR A C 1
ATOM 698 O O . TYR A 1 83 ? -5.490 -1.280 -8.087 1.00 72.06 83 TYR A O 1
ATOM 706 N N . LYS A 1 84 ? -6.187 -0.665 -6.048 1.00 72.50 84 LYS A N 1
ATOM 707 C CA . LYS A 1 84 ? -5.069 0.271 -5.830 1.00 72.50 84 LYS A CA 1
ATOM 708 C C . LYS A 1 84 ? -3.725 -0.460 -5.767 1.00 72.50 84 LYS A C 1
ATOM 710 O O . LYS A 1 84 ? -2.793 -0.029 -6.441 1.00 72.50 84 LYS A O 1
ATOM 715 N N . MET A 1 85 ? -3.643 -1.591 -5.062 1.00 70.19 85 MET A N 1
ATOM 716 C CA . MET A 1 85 ? -2.444 -2.443 -5.026 1.00 70.19 85 MET A CA 1
ATOM 717 C C . MET A 1 85 ? -2.080 -3.003 -6.408 1.00 70.19 85 MET A C 1
ATOM 719 O O . MET A 1 85 ? -0.906 -3.037 -6.776 1.00 70.19 85 MET A O 1
ATOM 723 N N . LEU A 1 86 ? -3.073 -3.419 -7.197 1.00 70.94 86 LEU A N 1
ATOM 724 C CA . LEU A 1 86 ? -2.862 -3.878 -8.569 1.00 70.94 86 LEU A CA 1
ATOM 725 C C . LEU A 1 86 ? -2.347 -2.742 -9.462 1.00 70.94 86 LEU A C 1
ATOM 727 O O . LEU A 1 86 ? -1.466 -2.955 -10.292 1.00 70.94 86 LEU A O 1
ATOM 731 N N . LYS A 1 87 ? -2.848 -1.519 -9.258 1.00 72.88 87 LYS A N 1
ATOM 732 C CA . LYS A 1 87 ? -2.414 -0.327 -9.994 1.00 72.88 87 LYS A CA 1
ATOM 733 C C . LYS A 1 87 ? -0.959 0.043 -9.687 1.00 72.88 87 LYS A C 1
ATOM 735 O O . LYS A 1 87 ? -0.245 0.408 -10.616 1.00 72.88 87 LYS A O 1
ATOM 740 N N . VAL A 1 88 ? -0.514 -0.085 -8.433 1.00 73.00 88 VAL A N 1
ATOM 741 C CA . VAL A 1 88 ? 0.902 0.087 -8.041 1.00 73.00 88 VAL A CA 1
ATOM 742 C C . VAL A 1 88 ? 1.779 -0.969 -8.719 1.00 73.00 88 VAL A C 1
ATOM 744 O O . VAL A 1 88 ? 2.700 -0.611 -9.445 1.00 73.00 88 VAL A O 1
ATOM 747 N N . ARG A 1 89 ? 1.414 -2.257 -8.629 1.00 73.31 89 ARG A N 1
ATOM 748 C CA . ARG A 1 89 ? 2.149 -3.342 -9.310 1.00 73.31 89 ARG A CA 1
ATOM 749 C C . ARG A 1 89 ? 2.248 -3.150 -10.826 1.00 73.31 89 ARG A C 1
ATOM 751 O O . ARG A 1 89 ? 3.297 -3.393 -11.415 1.00 73.31 89 ARG A O 1
ATOM 758 N N . ASN A 1 90 ? 1.168 -2.701 -11.467 1.00 77.94 90 ASN A N 1
ATOM 759 C CA . ASN A 1 90 ? 1.161 -2.438 -12.906 1.00 77.94 90 ASN A CA 1
ATOM 760 C C . ASN A 1 90 ? 2.098 -1.272 -13.275 1.00 77.94 90 ASN A C 1
ATOM 762 O O . ASN A 1 90 ? 2.811 -1.351 -14.275 1.00 77.94 90 ASN A O 1
ATOM 766 N N . LYS A 1 91 ? 2.156 -0.220 -12.444 1.00 75.56 91 LYS A N 1
ATOM 767 C CA . LYS A 1 91 ? 3.100 0.891 -12.629 1.00 75.56 91 LYS A CA 1
ATOM 768 C C . LYS A 1 91 ? 4.554 0.429 -12.521 1.00 75.56 91 LYS A C 1
ATOM 770 O O . LYS A 1 91 ? 5.329 0.747 -13.419 1.00 75.56 91 LYS A O 1
ATOM 775 N N . ASP A 1 92 ? 4.902 -0.365 -11.512 1.00 78.31 92 ASP A N 1
ATOM 776 C CA . ASP A 1 92 ? 6.267 -0.884 -11.345 1.00 78.31 92 ASP A CA 1
ATOM 777 C C . ASP A 1 92 ? 6.684 -1.776 -12.513 1.00 78.31 92 ASP A C 1
ATOM 779 O O . ASP A 1 92 ? 7.767 -1.612 -13.075 1.00 78.31 92 ASP A O 1
ATOM 783 N N . ALA A 1 93 ? 5.806 -2.691 -12.936 1.00 81.69 93 ALA A N 1
ATOM 784 C CA . ALA A 1 93 ? 6.054 -3.536 -14.101 1.00 81.69 93 ALA A CA 1
ATOM 785 C C . ALA A 1 93 ? 6.256 -2.695 -15.373 1.00 81.69 93 ALA A C 1
ATOM 787 O O . ALA A 1 93 ? 7.173 -2.953 -16.156 1.00 81.69 93 ALA A O 1
ATOM 788 N N . LYS A 1 94 ? 5.447 -1.643 -15.552 1.00 88.50 94 LYS A N 1
ATOM 789 C CA . LYS A 1 94 ? 5.588 -0.686 -16.656 1.00 88.50 94 LYS A CA 1
ATOM 790 C C . LYS A 1 94 ? 6.927 0.056 -16.598 1.00 88.50 94 LYS A C 1
ATOM 792 O O . LYS A 1 94 ? 7.546 0.240 -17.644 1.00 88.50 94 LYS A O 1
ATOM 797 N N . MET A 1 95 ? 7.386 0.460 -15.414 1.00 84.75 95 MET A N 1
ATOM 798 C CA . MET A 1 95 ? 8.682 1.123 -15.233 1.00 84.75 95 MET A CA 1
ATOM 799 C C . MET A 1 95 ? 9.848 0.184 -15.550 1.00 84.75 95 MET A C 1
ATOM 801 O O . MET A 1 95 ? 10.696 0.537 -16.368 1.00 84.75 95 MET A O 1
ATOM 805 N N . ARG A 1 96 ? 9.839 -1.049 -15.022 1.00 89.56 96 ARG A N 1
ATOM 806 C CA . ARG A 1 96 ? 10.868 -2.062 -15.327 1.00 89.56 96 ARG A CA 1
ATOM 807 C C . ARG A 1 96 ? 10.942 -2.371 -16.823 1.00 89.56 96 ARG A C 1
ATOM 809 O O . ARG A 1 96 ? 12.032 -2.465 -17.382 1.00 89.56 96 ARG A O 1
ATOM 816 N N . ALA A 1 97 ? 9.793 -2.480 -17.493 1.00 92.50 97 ALA A N 1
ATOM 817 C CA . ALA A 1 97 ? 9.741 -2.687 -18.939 1.00 92.50 97 ALA A CA 1
ATOM 818 C C . ALA A 1 97 ? 10.332 -1.496 -19.716 1.00 92.50 97 ALA A C 1
ATOM 820 O O . ALA A 1 97 ? 11.110 -1.696 -20.649 1.00 92.50 97 ALA A O 1
ATOM 821 N N . LYS A 1 98 ? 10.013 -0.256 -19.317 1.00 88.62 98 LYS A N 1
ATOM 822 C CA . LYS A 1 98 ? 10.599 0.955 -19.918 1.00 88.62 98 LYS A CA 1
ATOM 823 C C . LYS A 1 98 ? 12.118 0.998 -19.748 1.00 88.62 98 LYS A C 1
ATOM 825 O O . LYS A 1 98 ? 12.826 1.278 -20.715 1.00 88.62 98 LYS A O 1
ATOM 830 N N . GLU A 1 99 ? 12.619 0.702 -18.552 1.00 94.69 99 GLU A N 1
ATOM 831 C CA . GLU A 1 99 ? 14.055 0.704 -18.263 1.00 94.69 99 GLU A CA 1
ATOM 832 C C . GLU A 1 99 ? 14.797 -0.376 -19.062 1.00 94.69 99 GLU A C 1
ATOM 834 O O . GLU A 1 99 ? 15.838 -0.100 -19.659 1.00 94.69 99 GLU A O 1
ATOM 839 N N . TYR A 1 100 ? 14.218 -1.577 -19.172 1.00 93.88 100 TYR A N 1
ATOM 840 C CA . TYR A 1 100 ? 14.751 -2.650 -20.012 1.00 93.88 100 TYR A CA 1
ATOM 841 C C . TYR A 1 100 ? 14.876 -2.221 -21.477 1.00 93.88 100 TYR A C 1
ATOM 843 O O . TYR A 1 100 ? 15.920 -2.421 -22.100 1.00 93.88 100 TYR A O 1
ATOM 851 N N . VAL A 1 101 ? 13.833 -1.591 -22.027 1.00 94.75 101 VAL A N 1
ATOM 852 C CA . VAL A 1 101 ? 13.850 -1.082 -23.406 1.00 94.75 101 VAL A CA 1
ATOM 853 C C . VAL A 1 101 ? 14.917 -0.001 -23.576 1.00 94.75 101 VAL A C 1
ATOM 855 O O . VAL A 1 101 ? 15.657 -0.037 -24.559 1.00 94.75 101 VAL A O 1
ATOM 858 N N . LYS A 1 102 ? 15.040 0.934 -22.624 1.00 95.19 102 LYS A N 1
ATOM 859 C CA . LYS A 1 102 ? 16.071 1.986 -22.645 1.00 95.19 102 LYS A CA 1
ATOM 860 C C . LYS A 1 102 ? 17.479 1.382 -22.641 1.00 95.19 102 LYS A C 1
ATOM 862 O O . LYS A 1 102 ? 18.285 1.732 -23.499 1.00 95.19 102 LYS A O 1
ATOM 867 N N . ARG A 1 103 ? 17.741 0.416 -21.754 1.00 96.06 103 ARG A N 1
ATOM 868 C CA . ARG A 1 103 ? 19.021 -0.308 -21.679 1.00 96.06 103 ARG A CA 1
ATOM 869 C C . ARG A 1 103 ? 19.333 -1.034 -22.988 1.00 96.06 103 ARG A C 1
ATOM 871 O O . ARG A 1 103 ? 20.398 -0.839 -23.556 1.00 96.06 103 ARG A O 1
ATOM 878 N N . ARG A 1 104 ? 18.367 -1.773 -23.542 1.00 96.75 104 ARG A N 1
ATOM 879 C CA . ARG A 1 104 ? 18.531 -2.481 -24.824 1.00 96.75 104 ARG A CA 1
ATOM 880 C C . ARG A 1 104 ? 18.817 -1.551 -26.000 1.00 96.75 104 ARG A C 1
ATOM 882 O O . ARG A 1 104 ? 19.615 -1.912 -26.862 1.00 96.75 104 ARG A O 1
ATOM 889 N N . LYS A 1 105 ? 18.175 -0.380 -26.056 1.00 93.62 105 LYS A N 1
ATOM 890 C CA . LYS A 1 105 ? 18.457 0.630 -27.087 1.00 93.62 105 LYS A CA 1
ATOM 891 C C . LYS A 1 105 ? 19.897 1.133 -26.990 1.00 93.62 105 LYS A C 1
ATOM 893 O O . LYS A 1 105 ? 20.568 1.201 -28.016 1.00 93.62 105 LYS A O 1
ATOM 898 N N . ASN A 1 106 ? 20.375 1.405 -25.777 1.00 95.50 106 ASN A N 1
ATOM 899 C CA . ASN A 1 106 ? 21.758 1.822 -25.549 1.00 95.50 106 ASN A CA 1
ATOM 900 C C . ASN A 1 106 ? 22.754 0.717 -25.941 1.00 95.50 106 ASN A C 1
ATOM 902 O O . ASN A 1 106 ? 23.666 0.991 -26.711 1.00 95.50 106 ASN A O 1
ATOM 906 N N . ASP A 1 107 ? 22.514 -0.540 -25.552 1.00 96.75 107 ASP A N 1
ATOM 907 C CA . ASP A 1 107 ? 23.372 -1.678 -25.931 1.00 96.75 107 ASP A CA 1
ATOM 908 C C . ASP A 1 107 ? 23.449 -1.889 -27.456 1.00 96.75 107 ASP A C 1
ATOM 910 O O . ASP A 1 107 ? 24.448 -2.365 -27.999 1.00 96.75 107 ASP A O 1
ATOM 914 N N . ILE A 1 108 ? 22.350 -1.640 -28.175 1.00 94.00 108 ILE A N 1
ATOM 915 C CA . ILE A 1 108 ? 22.326 -1.726 -29.642 1.00 94.00 108 ILE A CA 1
ATOM 916 C C . ILE A 1 108 ? 23.135 -0.580 -30.242 1.00 94.00 108 ILE A C 1
ATOM 918 O O . ILE A 1 108 ? 23.944 -0.833 -31.133 1.00 94.00 108 ILE A O 1
ATOM 922 N N . LYS A 1 109 ? 22.942 0.641 -29.732 1.00 94.62 109 LYS A N 1
ATOM 923 C CA . LYS A 1 109 ? 23.680 1.827 -30.165 1.00 94.62 109 LYS A CA 1
ATOM 924 C C . LYS A 1 109 ? 25.185 1.647 -29.963 1.00 94.62 109 LYS A C 1
ATOM 926 O O . LYS A 1 109 ? 25.926 1.754 -30.928 1.00 94.62 109 LYS A O 1
ATOM 931 N N . GLU A 1 110 ? 25.628 1.241 -28.775 1.00 96.00 110 GLU A N 1
ATOM 932 C CA . GLU A 1 110 ? 27.052 1.005 -28.493 1.00 96.00 110 GLU A CA 1
ATOM 933 C C . GLU A 1 110 ? 27.660 -0.077 -29.395 1.00 96.00 110 GLU A C 1
ATOM 935 O O . GLU A 1 110 ? 28.768 0.078 -29.904 1.00 96.00 110 GLU A O 1
ATOM 940 N N . ARG A 1 111 ? 26.932 -1.174 -29.652 1.00 95.12 111 ARG A N 1
ATOM 941 C CA . ARG A 1 111 ? 27.394 -2.224 -30.579 1.00 95.12 111 ARG A CA 1
ATOM 942 C C . ARG A 1 111 ? 27.449 -1.764 -32.030 1.00 95.12 111 ARG A C 1
ATOM 944 O O . ARG A 1 111 ? 28.201 -2.352 -32.808 1.00 95.12 111 ARG A O 1
ATOM 951 N N . TYR A 1 112 ? 26.611 -0.810 -32.415 1.00 87.31 112 TYR A N 1
ATOM 952 C CA . TYR A 1 112 ? 26.651 -0.211 -33.741 1.00 87.31 112 TYR A CA 1
ATOM 953 C C . TYR A 1 112 ? 27.832 0.753 -33.849 1.00 87.31 112 TYR A C 1
ATOM 955 O O . TYR A 1 112 ? 28.662 0.572 -34.730 1.00 87.31 112 TYR A O 1
ATOM 963 N N . ASP A 1 113 ? 27.973 1.680 -32.900 1.00 87.69 113 ASP A N 1
ATOM 964 C CA . ASP A 1 113 ? 29.065 2.659 -32.854 1.00 87.69 113 ASP A CA 1
ATOM 965 C C . ASP A 1 113 ? 30.436 1.969 -32.809 1.00 87.69 113 ASP A C 1
ATOM 967 O O . ASP A 1 113 ? 31.366 2.362 -33.514 1.00 87.69 113 ASP A O 1
ATOM 971 N N . LYS A 1 114 ? 30.550 0.876 -32.043 1.00 91.81 114 LYS A N 1
ATOM 972 C CA . LYS A 1 114 ? 31.762 0.055 -31.998 1.00 91.81 114 LYS A CA 1
ATOM 973 C C . LYS A 1 114 ? 32.071 -0.591 -33.348 1.00 91.81 114 LYS A C 1
ATOM 975 O O . LYS A 1 114 ? 33.188 -0.447 -33.829 1.00 91.81 114 LYS A O 1
ATOM 980 N N . ARG A 1 115 ? 31.093 -1.265 -33.968 1.00 88.38 115 ARG A N 1
ATOM 981 C CA . ARG A 1 115 ? 31.277 -1.884 -35.293 1.00 88.38 115 ARG A CA 1
ATOM 982 C C . ARG A 1 115 ? 31.639 -0.852 -36.347 1.00 88.38 115 ARG A C 1
ATOM 984 O O . ARG A 1 115 ? 32.578 -1.060 -37.094 1.00 88.38 115 ARG A O 1
ATOM 991 N N . PHE A 1 116 ? 30.957 0.285 -36.334 1.00 80.75 116 PHE A N 1
ATOM 992 C CA . PHE A 1 116 ? 31.245 1.388 -37.234 1.00 80.75 116 PHE A CA 1
ATOM 993 C C . PHE A 1 116 ? 32.685 1.901 -37.069 1.00 80.75 116 PHE A C 1
ATOM 995 O O . PHE A 1 116 ? 33.372 2.134 -38.058 1.00 80.75 116 PHE A O 1
ATOM 1002 N N . SER A 1 117 ? 33.167 2.036 -35.830 1.00 86.88 117 SER A N 1
ATOM 1003 C CA . SER A 1 117 ? 34.546 2.447 -35.535 1.00 86.88 117 SER A CA 1
ATOM 1004 C C . SER A 1 117 ? 35.589 1.401 -35.958 1.00 86.88 117 SER A C 1
ATOM 1006 O O . SER A 1 117 ? 36.609 1.750 -36.559 1.00 86.88 117 SER A O 1
ATOM 1008 N N . ASP A 1 118 ? 35.328 0.122 -35.677 1.00 85.88 118 ASP A N 1
ATOM 1009 C CA . ASP A 1 118 ? 36.209 -0.993 -36.039 1.00 85.88 118 ASP A CA 1
ATOM 1010 C C . ASP A 1 118 ? 36.301 -1.129 -37.572 1.00 85.88 118 ASP A C 1
ATOM 1012 O O . ASP A 1 118 ? 37.402 -1.098 -38.133 1.00 85.88 118 ASP A O 1
ATOM 1016 N N . ASP A 1 119 ? 35.153 -1.122 -38.258 1.00 86.25 119 ASP A N 1
ATOM 1017 C CA . ASP A 1 119 ? 35.058 -1.159 -39.720 1.00 86.25 119 ASP A CA 1
ATOM 1018 C C . ASP A 1 119 ? 35.726 0.063 -40.352 1.00 86.25 119 ASP A C 1
ATOM 1020 O O . ASP A 1 119 ? 36.344 -0.053 -41.406 1.00 86.25 119 ASP A O 1
ATOM 1024 N N . PHE A 1 120 ? 35.648 1.247 -39.735 1.00 78.56 120 PHE A N 1
ATOM 1025 C CA . PHE A 1 120 ? 36.321 2.436 -40.256 1.00 78.56 120 PHE A CA 1
ATOM 1026 C C . PHE A 1 120 ? 37.845 2.283 -40.220 1.00 78.56 120 PHE A C 1
ATOM 1028 O O . PHE A 1 120 ? 38.520 2.653 -41.181 1.00 78.56 120 PHE A O 1
ATOM 1035 N N . ARG A 1 121 ? 38.411 1.705 -39.153 1.00 77.19 121 ARG A N 1
ATOM 1036 C CA . ARG A 1 121 ? 39.862 1.464 -39.057 1.00 77.19 121 ARG A CA 1
ATOM 1037 C C . ARG A 1 121 ? 40.333 0.408 -40.051 1.00 77.19 121 ARG A C 1
ATOM 1039 O O . ARG A 1 121 ? 41.374 0.605 -40.678 1.00 77.19 121 ARG A O 1
ATOM 1046 N N . GLU A 1 122 ? 39.576 -0.672 -40.219 1.00 80.81 122 GLU A N 1
ATOM 1047 C CA . GLU A 1 122 ? 39.911 -1.731 -41.178 1.00 80.81 122 GLU A CA 1
ATOM 1048 C C . GLU A 1 122 ? 39.704 -1.275 -42.631 1.00 80.81 122 GLU A C 1
ATOM 1050 O O . GLU A 1 122 ? 40.551 -1.532 -43.489 1.00 80.81 122 GLU A O 1
ATOM 1055 N N . ASN A 1 123 ? 38.653 -0.496 -42.902 1.00 70.62 123 ASN A N 1
ATOM 1056 C CA . ASN A 1 123 ? 38.335 -0.002 -44.243 1.00 70.62 123 ASN A CA 1
ATOM 1057 C C . ASN A 1 123 ? 39.097 1.263 -44.645 1.00 70.62 123 ASN A C 1
ATOM 1059 O O . ASN A 1 123 ? 39.109 1.598 -45.831 1.00 70.62 123 ASN A O 1
ATOM 1063 N N . GLN A 1 124 ? 39.792 1.944 -43.730 1.00 80.38 124 GLN A N 1
ATOM 1064 C CA . GLN A 1 124 ? 40.632 3.096 -44.074 1.00 80.38 124 GLN A CA 1
ATOM 1065 C C . GLN A 1 124 ? 41.719 2.733 -45.093 1.00 80.38 124 GLN A C 1
ATOM 1067 O O . GLN A 1 124 ? 41.951 3.485 -46.038 1.00 80.38 124 GLN A O 1
ATOM 1072 N N . GLN A 1 125 ? 42.379 1.584 -44.933 1.00 81.06 125 GLN A N 1
ATOM 1073 C CA . GLN A 1 125 ? 43.445 1.133 -45.835 1.00 81.06 125 GLN A CA 1
ATOM 1074 C C . GLN A 1 125 ? 42.918 0.850 -47.260 1.00 81.06 125 GLN A C 1
ATOM 1076 O O . GLN A 1 125 ? 43.418 1.477 -48.202 1.00 81.06 125 GLN A O 1
ATOM 1081 N N . PRO A 1 126 ? 41.881 0.006 -47.455 1.00 77.50 126 PRO A N 1
ATOM 1082 C CA . PRO A 1 126 ? 41.227 -0.177 -48.751 1.00 77.50 126 PRO A CA 1
ATOM 1083 C C . PRO A 1 126 ? 40.692 1.126 -49.350 1.00 77.50 126 PRO A C 1
ATOM 1085 O O . PRO A 1 126 ? 40.889 1.376 -50.541 1.00 77.50 126 PRO A O 1
ATOM 1088 N N . PHE A 1 127 ? 40.066 1.983 -48.534 1.00 79.31 127 PHE A N 1
ATOM 1089 C CA . PHE A 1 127 ? 39.531 3.273 -48.967 1.00 79.31 127 PHE A CA 1
ATOM 1090 C C . PHE A 1 127 ? 40.637 4.180 -49.513 1.00 79.31 127 PHE A C 1
ATOM 1092 O O . PHE A 1 127 ? 40.555 4.646 -50.650 1.00 79.31 127 PHE A O 1
ATOM 1099 N N . TRP A 1 128 ? 41.722 4.379 -48.761 1.00 85.88 128 TRP A N 1
ATOM 1100 C CA . TRP A 1 128 ? 42.846 5.200 -49.212 1.00 85.88 128 TRP A CA 1
ATOM 1101 C C . TRP A 1 128 ? 43.595 4.577 -50.388 1.00 85.88 128 TRP A C 1
ATOM 1103 O O . TRP A 1 128 ? 44.074 5.311 -51.255 1.00 85.88 128 TRP A O 1
ATOM 1113 N N . HIS A 1 129 ? 43.686 3.248 -50.459 1.00 86.06 129 HIS A N 1
ATOM 1114 C CA . HIS A 1 129 ? 44.228 2.554 -51.624 1.00 86.06 129 HIS A CA 1
ATOM 1115 C C . HIS A 1 129 ? 43.384 2.834 -52.876 1.00 86.06 129 HIS A C 1
ATOM 1117 O O . HIS A 1 129 ? 43.933 3.190 -53.920 1.00 86.06 129 HIS A O 1
ATOM 1123 N N . MET A 1 130 ? 42.055 2.751 -52.763 1.00 80.25 130 MET A N 1
ATOM 1124 C CA . MET A 1 130 ? 41.124 3.066 -53.845 1.00 80.25 130 MET A CA 1
ATOM 1125 C C . MET A 1 130 ? 41.232 4.537 -54.265 1.00 80.25 130 MET A C 1
ATOM 1127 O O . MET A 1 130 ? 41.469 4.805 -55.439 1.00 80.25 130 MET A O 1
ATOM 1131 N N . VAL A 1 131 ? 41.209 5.483 -53.319 1.00 83.75 131 VAL A N 1
ATOM 1132 C CA . VAL A 1 131 ? 41.397 6.924 -53.587 1.00 83.75 131 VAL A CA 1
ATOM 1133 C C . VAL A 1 131 ? 42.730 7.201 -54.298 1.00 83.75 131 VAL A C 1
ATOM 1135 O O . VAL A 1 131 ? 42.773 7.957 -55.271 1.00 83.75 131 VAL A O 1
ATOM 1138 N N . LYS A 1 132 ? 43.832 6.578 -53.855 1.00 88.00 132 LYS A N 1
ATOM 1139 C CA . LYS A 1 132 ? 45.149 6.712 -54.504 1.00 88.00 132 LYS A CA 1
ATOM 1140 C C . LYS A 1 132 ? 45.166 6.112 -55.912 1.00 88.00 132 LYS A C 1
ATOM 1142 O O . LYS A 1 132 ? 45.804 6.688 -56.791 1.00 88.00 132 LYS A O 1
ATOM 1147 N N . LYS A 1 133 ? 44.482 4.985 -56.136 1.00 85.44 133 LYS A N 1
ATOM 1148 C CA . LYS A 1 133 ? 44.365 4.336 -57.451 1.00 85.44 133 LYS A CA 1
ATOM 1149 C C . LYS A 1 133 ? 43.586 5.215 -58.433 1.00 85.44 133 LYS A C 1
ATOM 1151 O O . LYS A 1 133 ? 44.058 5.424 -59.545 1.00 85.44 133 LYS A O 1
ATOM 1156 N N . THR A 1 134 ? 42.471 5.803 -58.002 1.00 77.06 134 THR A N 1
ATOM 1157 C CA . THR A 1 134 ? 41.647 6.693 -58.837 1.00 77.06 134 THR A CA 1
ATOM 1158 C C . THR A 1 134 ? 42.371 7.995 -59.183 1.00 77.06 134 THR A C 1
ATOM 1160 O O . THR A 1 134 ? 42.292 8.458 -60.313 1.00 77.06 13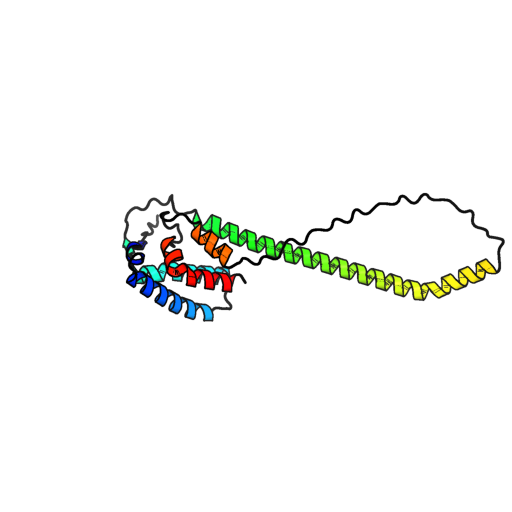4 THR A O 1
ATOM 1163 N N . ARG A 1 135 ? 43.169 8.561 -58.264 1.00 81.06 135 ARG A N 1
ATOM 1164 C CA . ARG A 1 135 ? 44.004 9.743 -58.568 1.00 81.06 135 ARG A CA 1
ATOM 1165 C C . ARG A 1 135 ? 45.082 9.484 -59.623 1.00 81.06 135 ARG A C 1
ATOM 1167 O O . ARG A 1 135 ? 45.504 10.428 -60.280 1.00 81.06 135 ARG A O 1
ATOM 1174 N N . LYS A 1 136 ? 45.548 8.239 -59.769 1.00 85.56 136 LYS A N 1
ATOM 1175 C CA . LYS A 1 136 ? 46.545 7.870 -60.785 1.00 85.56 136 LYS A CA 1
ATOM 1176 C C . LYS A 1 136 ? 45.932 7.642 -62.172 1.00 85.56 136 LYS A C 1
ATOM 1178 O O . LYS A 1 136 ? 46.657 7.786 -63.145 1.00 85.56 136 LYS A O 1
ATOM 1183 N N . ASN A 1 137 ? 44.628 7.360 -62.252 1.00 73.69 137 ASN A N 1
ATOM 1184 C CA . ASN A 1 137 ? 43.893 7.130 -63.500 1.00 73.69 137 ASN A CA 1
ATOM 1185 C C . ASN A 1 137 ? 42.636 8.028 -63.564 1.00 73.69 137 ASN A C 1
ATOM 1187 O O . ASN A 1 137 ? 41.546 7.572 -63.216 1.00 73.69 137 ASN A O 1
ATOM 1191 N N . PRO A 1 138 ? 42.756 9.295 -64.001 1.00 66.38 138 PRO A N 1
ATOM 1192 C CA . PRO A 1 138 ? 41.642 10.251 -64.013 1.00 66.38 138 PRO A CA 1
ATOM 1193 C C . PRO A 1 138 ? 40.548 9.965 -65.061 1.00 66.38 138 PRO A C 1
ATOM 1195 O O . PRO A 1 138 ? 39.516 10.628 -65.049 1.00 66.38 138 PRO A O 1
ATOM 1198 N N . GLU A 1 139 ? 40.734 8.993 -65.959 1.00 66.81 139 GLU A N 1
ATOM 1199 C CA . GLU A 1 139 ? 39.831 8.777 -67.104 1.00 66.81 139 GLU A CA 1
ATOM 1200 C C . GLU A 1 139 ? 38.534 8.017 -66.770 1.00 66.81 139 GLU A C 1
ATOM 1202 O O . GLU A 1 139 ? 37.578 8.060 -67.540 1.00 66.81 139 GLU A O 1
ATOM 1207 N N . THR A 1 140 ? 38.429 7.384 -65.600 1.00 57.28 140 THR A N 1
ATOM 1208 C CA . THR A 1 140 ? 37.169 6.784 -65.121 1.00 57.28 140 THR A CA 1
ATOM 1209 C C . THR A 1 140 ? 36.387 7.778 -64.263 1.00 57.28 140 THR A C 1
ATOM 1211 O O . THR A 1 140 ? 36.282 7.643 -63.045 1.00 57.28 140 THR A O 1
ATOM 1214 N N . SER A 1 141 ? 35.863 8.813 -64.915 1.00 56.97 141 SER A N 1
ATOM 1215 C CA . SER A 1 141 ? 34.883 9.747 -64.356 1.00 56.97 141 SER A CA 1
ATOM 1216 C C . SER A 1 141 ? 33.512 9.056 -64.287 1.00 56.97 141 SER A C 1
ATOM 1218 O O . SER A 1 141 ? 32.871 8.813 -65.309 1.00 56.97 141 SER A O 1
ATOM 1220 N N . CYS A 1 142 ? 33.068 8.689 -63.081 1.00 49.94 142 CYS A N 1
ATOM 1221 C CA . CYS A 1 142 ? 31.711 8.188 -62.862 1.00 49.94 142 CYS A CA 1
ATOM 1222 C C . CYS A 1 142 ? 30.694 9.314 -63.081 1.00 49.94 142 CYS A C 1
ATOM 1224 O O . CYS A 1 142 ? 30.818 10.399 -62.510 1.00 49.94 142 CYS A O 1
ATOM 1226 N N . LYS A 1 143 ? 29.678 9.033 -63.900 1.00 55.84 143 LYS A N 1
ATOM 1227 C CA . LYS A 1 143 ? 28.514 9.897 -64.102 1.00 55.84 143 LYS A CA 1
ATOM 1228 C C . LYS A 1 143 ? 27.746 9.996 -62.780 1.00 55.84 143 LYS A C 1
ATOM 1230 O O . LYS A 1 143 ? 27.463 8.979 -62.155 1.00 55.84 143 LYS A O 1
ATOM 1235 N N . HIS A 1 144 ? 27.483 11.222 -62.343 1.00 40.78 144 HIS A N 1
ATOM 1236 C CA . HIS A 1 144 ? 26.699 11.517 -61.149 1.00 40.78 144 HIS A CA 1
ATOM 1237 C C . HIS A 1 144 ? 25.226 11.208 -61.437 1.00 40.78 144 HIS A C 1
ATOM 1239 O O . HIS A 1 144 ? 24.572 11.977 -62.139 1.00 40.78 144 HIS A O 1
ATOM 1245 N N . ASP A 1 145 ? 24.709 10.106 -60.898 1.00 45.00 145 ASP A N 1
ATOM 1246 C CA . ASP A 1 145 ? 23.267 9.884 -60.833 1.00 45.00 145 ASP A CA 1
ATOM 1247 C C . ASP A 1 145 ? 22.734 10.578 -59.578 1.00 45.00 145 ASP A C 1
ATOM 1249 O O . ASP A 1 145 ? 23.016 10.197 -58.440 1.00 45.00 145 ASP A O 1
ATOM 1253 N N . THR A 1 146 ? 22.015 11.671 -59.809 1.00 57.47 146 THR A N 1
ATOM 1254 C CA . THR A 1 146 ? 21.378 12.500 -58.788 1.00 57.47 146 THR A CA 1
ATOM 1255 C C . THR A 1 146 ? 20.153 11.766 -58.246 1.00 57.47 146 THR A C 1
ATOM 1257 O O . THR A 1 146 ? 19.059 11.875 -58.797 1.00 57.47 146 THR A O 1
ATOM 1260 N N . VAL A 1 147 ? 20.328 10.978 -57.187 1.00 57.12 147 VAL A N 1
ATOM 1261 C CA . VAL A 1 147 ? 19.208 10.389 -56.441 1.00 57.12 147 VAL A CA 1
ATOM 1262 C C . VAL A 1 147 ? 18.691 11.438 -55.457 1.00 57.12 147 VAL A C 1
ATOM 1264 O O . VAL A 1 147 ? 19.467 12.023 -54.706 1.00 57.12 147 VAL A O 1
ATOM 1267 N N . ALA A 1 148 ? 17.391 11.728 -55.520 1.00 57.72 148 ALA A N 1
ATOM 1268 C CA . ALA A 1 148 ? 16.723 12.667 -54.630 1.00 57.72 148 ALA A CA 1
ATOM 1269 C C . ALA A 1 148 ? 16.650 12.084 -53.209 1.00 57.72 148 ALA A C 1
ATOM 1271 O O . ALA A 1 148 ? 16.062 11.024 -53.004 1.00 57.72 148 ALA A O 1
ATOM 1272 N N . ASP A 1 149 ? 17.258 12.775 -52.245 1.00 48.34 149 ASP A N 1
ATOM 1273 C CA . ASP A 1 149 ? 17.170 12.432 -50.828 1.00 48.34 149 ASP A CA 1
ATOM 1274 C C . ASP A 1 149 ? 15.818 12.898 -50.266 1.00 48.34 149 ASP A C 1
ATOM 1276 O O . ASP A 1 149 ? 15.616 14.081 -49.979 1.00 48.34 149 ASP A O 1
ATOM 1280 N N . ASP A 1 150 ? 14.896 11.950 -50.087 1.00 59.53 150 ASP A N 1
ATOM 1281 C CA . ASP A 1 150 ? 13.671 12.138 -49.311 1.00 59.53 150 ASP A CA 1
ATOM 1282 C C . ASP A 1 150 ? 14.034 12.244 -47.820 1.00 59.53 150 ASP A C 1
ATOM 1284 O O . ASP A 1 150 ? 14.218 11.267 -47.088 1.00 59.53 150 ASP A O 1
ATOM 1288 N N . ASN A 1 151 ? 14.162 13.484 -47.368 1.00 58.91 151 ASN A N 1
ATOM 1289 C CA . ASN A 1 151 ? 14.422 13.898 -45.998 1.00 58.91 151 ASN A CA 1
ATOM 1290 C C . ASN A 1 151 ? 13.235 13.582 -45.066 1.00 58.91 151 ASN A C 1
ATOM 1292 O O . ASN A 1 151 ? 12.410 14.436 -44.732 1.00 58.91 151 ASN A O 1
ATOM 1296 N N . VAL A 1 152 ? 13.186 12.338 -44.578 1.00 55.53 152 VAL A N 1
ATOM 1297 C CA . VAL A 1 152 ? 12.308 11.916 -43.476 1.00 55.53 152 VAL A CA 1
ATOM 1298 C C . VAL A 1 152 ? 12.638 12.742 -42.231 1.00 55.53 152 VAL A C 1
ATOM 1300 O O . VAL A 1 152 ? 13.610 12.501 -41.516 1.00 55.53 152 VAL A O 1
ATOM 1303 N N . THR A 1 153 ? 11.807 13.750 -41.978 1.00 51.66 153 THR A N 1
ATOM 1304 C CA . THR A 1 153 ? 11.894 14.615 -40.802 1.00 51.66 153 THR A CA 1
ATOM 1305 C C . THR A 1 153 ? 11.425 13.817 -39.588 1.00 51.66 153 THR A C 1
ATOM 1307 O O . THR A 1 153 ? 10.226 13.658 -39.354 1.00 51.66 153 THR A O 1
ATOM 1310 N N . ALA A 1 154 ? 12.371 13.264 -38.829 1.00 51.62 154 ALA A N 1
ATOM 1311 C CA . ALA A 1 154 ? 12.085 12.578 -37.577 1.00 51.62 154 ALA A CA 1
ATOM 1312 C C . ALA A 1 154 ? 11.520 13.583 -36.561 1.00 51.62 154 ALA A C 1
ATOM 1314 O O . ALA A 1 154 ? 12.235 14.431 -36.033 1.00 51.62 154 ALA A O 1
ATOM 1315 N N . THR A 1 155 ? 10.214 13.506 -36.308 1.00 46.81 155 THR A N 1
ATOM 1316 C CA . THR A 1 155 ? 9.540 14.290 -35.272 1.00 46.81 155 THR A CA 1
ATOM 1317 C C . THR A 1 155 ? 9.927 13.707 -33.914 1.00 46.81 155 THR A C 1
ATOM 1319 O O . THR A 1 155 ? 9.454 12.642 -33.512 1.00 46.81 155 THR A O 1
ATOM 1322 N N . GLU A 1 156 ? 10.857 14.367 -33.231 1.00 49.44 156 GLU A N 1
ATOM 1323 C CA . GLU A 1 156 ? 11.326 13.980 -31.905 1.00 49.44 156 GLU A CA 1
ATOM 1324 C C . GLU A 1 156 ? 10.230 14.291 -30.871 1.00 49.44 156 GLU A C 1
ATOM 1326 O O . GLU A 1 156 ? 10.014 15.433 -30.475 1.00 49.44 156 GLU A O 1
ATOM 1331 N N . TYR A 1 157 ? 9.476 13.266 -30.467 1.00 38.38 157 TYR A N 1
ATOM 1332 C CA . TYR A 1 157 ? 8.541 13.364 -29.347 1.00 38.38 157 TYR A CA 1
ATOM 1333 C C . TYR A 1 157 ? 9.333 13.366 -28.035 1.00 38.38 157 TYR A C 1
ATOM 1335 O O . TYR A 1 157 ? 9.752 12.311 -27.551 1.00 38.38 157 TYR A O 1
ATOM 1343 N N . THR A 1 158 ? 9.516 14.542 -27.438 1.00 59.84 158 THR A N 1
ATOM 1344 C CA . THR A 1 158 ? 9.955 14.681 -26.047 1.00 59.84 158 THR A CA 1
ATOM 1345 C C . THR A 1 158 ? 8.828 14.190 -25.137 1.00 59.84 158 THR A C 1
ATOM 1347 O O . THR A 1 158 ? 7.788 14.823 -24.970 1.00 59.84 158 THR A O 1
ATOM 1350 N N . ILE A 1 159 ? 8.985 12.980 -24.603 1.00 51.41 159 ILE A N 1
ATOM 1351 C CA . ILE A 1 159 ? 8.068 12.443 -23.598 1.00 51.41 159 ILE A CA 1
ATOM 1352 C C . ILE A 1 159 ? 8.438 13.115 -22.283 1.00 51.41 159 ILE A C 1
ATOM 1354 O O . ILE A 1 159 ? 9.411 12.703 -21.664 1.00 51.41 159 ILE A O 1
ATOM 1358 N N . ASP A 1 160 ? 7.655 14.122 -21.900 1.00 57.22 160 ASP A N 1
ATOM 1359 C CA . ASP A 1 160 ? 7.701 14.771 -20.589 1.00 57.22 160 ASP A CA 1
ATOM 1360 C C . ASP A 1 160 ? 7.641 13.706 -19.480 1.00 57.22 160 ASP A C 1
ATOM 1362 O O . ASP A 1 160 ? 6.653 12.978 -19.314 1.00 57.22 160 ASP A O 1
ATOM 1366 N N . ASP A 1 161 ? 8.749 13.567 -18.763 1.00 56.47 161 ASP A N 1
ATOM 1367 C CA . ASP A 1 161 ? 9.062 12.600 -17.714 1.00 56.47 161 ASP A CA 1
ATOM 1368 C C . ASP A 1 161 ? 8.354 12.939 -16.389 1.00 56.47 161 ASP A C 1
ATOM 1370 O O . ASP A 1 161 ? 8.906 12.807 -15.301 1.00 56.47 161 ASP A O 1
ATOM 1374 N N . GLY A 1 162 ? 7.079 13.329 -16.517 1.00 51.44 162 GLY A N 1
ATOM 1375 C CA . GLY A 1 162 ? 6.082 13.575 -15.481 1.00 51.44 162 GLY A CA 1
ATOM 1376 C C . GLY A 1 162 ? 6.447 13.027 -14.103 1.00 51.44 162 GLY A C 1
ATOM 1377 O O . GLY A 1 162 ? 6.214 11.853 -13.818 1.00 51.44 162 GLY A O 1
ATOM 1378 N N . ASN A 1 163 ? 6.991 13.946 -13.302 1.00 59.00 163 ASN A N 1
ATOM 1379 C CA . ASN A 1 163 ? 7.245 13.952 -11.865 1.00 59.00 163 ASN A CA 1
ATOM 1380 C C . ASN A 1 163 ? 7.040 12.611 -11.137 1.00 59.00 163 ASN A C 1
ATOM 1382 O O . ASN A 1 163 ? 5.914 12.167 -10.890 1.00 59.00 163 ASN A O 1
ATOM 1386 N N . GLU A 1 164 ? 8.158 12.028 -10.718 1.00 56.62 164 GLU A N 1
ATOM 1387 C CA . GLU A 1 164 ? 8.284 10.904 -9.791 1.00 56.62 164 GLU A CA 1
ATOM 1388 C C . GLU A 1 164 ? 7.741 11.259 -8.394 1.00 56.62 164 GLU A C 1
ATOM 1390 O O . GLU A 1 164 ? 8.475 11.336 -7.413 1.00 56.62 164 GLU A O 1
ATOM 1395 N N . SER A 1 165 ? 6.437 11.489 -8.244 1.00 57.62 165 SER A N 1
ATOM 1396 C CA . SER A 1 165 ? 5.852 11.551 -6.908 1.00 57.62 165 SER A CA 1
ATOM 1397 C C . SER A 1 165 ? 5.656 10.117 -6.420 1.00 57.62 165 SER A C 1
ATOM 1399 O O . SER A 1 165 ? 4.616 9.494 -6.674 1.00 57.62 165 SER A O 1
ATOM 1401 N N . GLY A 1 166 ? 6.664 9.579 -5.727 1.00 66.44 166 GLY A N 1
ATOM 1402 C CA . GLY A 1 166 ? 6.432 8.507 -4.758 1.00 66.44 166 GLY A CA 1
ATOM 1403 C C . GLY A 1 166 ? 5.187 8.847 -3.933 1.00 66.44 166 GLY A C 1
ATOM 1404 O O . GLY A 1 166 ? 4.925 10.024 -3.676 1.00 66.44 166 GLY A O 1
ATOM 1405 N N . ILE A 1 167 ? 4.368 7.844 -3.606 1.00 65.56 167 ILE A N 1
ATOM 1406 C CA . ILE A 1 167 ? 3.092 8.063 -2.914 1.00 65.56 167 ILE A CA 1
ATOM 1407 C C . ILE A 1 167 ? 3.393 8.803 -1.611 1.00 65.56 167 ILE A C 1
ATOM 1409 O O . ILE A 1 167 ? 3.964 8.239 -0.677 1.00 65.56 167 ILE A O 1
ATOM 1413 N N . THR A 1 168 ? 3.041 10.084 -1.558 1.00 79.00 168 THR A N 1
ATOM 1414 C 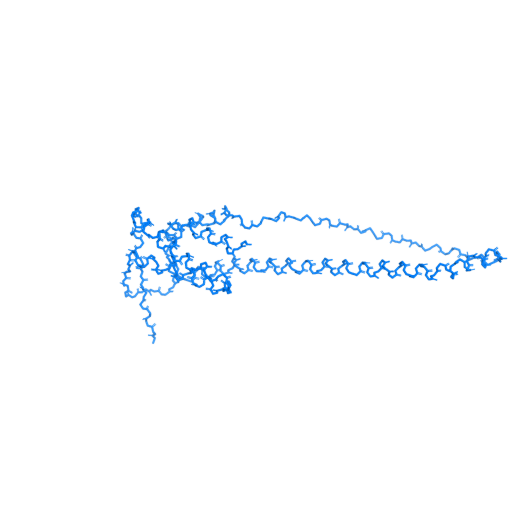CA . THR A 1 168 ? 3.423 10.907 -0.412 1.00 79.00 168 THR A CA 1
ATOM 1415 C C . THR A 1 168 ? 2.550 10.535 0.784 1.00 79.00 168 THR A C 1
ATOM 1417 O O . THR A 1 168 ? 1.381 10.160 0.639 1.00 79.00 168 THR A O 1
ATOM 1420 N N . MET A 1 169 ? 3.098 10.648 1.996 1.00 73.12 169 MET A N 1
ATOM 1421 C CA . MET A 1 169 ? 2.340 10.430 3.235 1.00 73.12 169 MET A CA 1
ATOM 1422 C C . MET A 1 169 ? 1.049 11.267 3.253 1.00 73.12 169 MET A C 1
ATOM 1424 O O . MET A 1 169 ? -0.015 10.783 3.647 1.00 73.12 169 MET A O 1
ATOM 1428 N N . ASP A 1 170 ? 1.113 12.494 2.730 1.00 74.81 170 ASP A N 1
ATOM 1429 C CA . ASP A 1 170 ? -0.038 13.382 2.590 1.00 74.81 170 ASP A CA 1
ATOM 1430 C C . ASP A 1 170 ? -1.121 12.821 1.667 1.00 74.81 170 ASP A C 1
ATOM 1432 O O . ASP A 1 170 ? -2.307 12.954 1.972 1.00 74.81 170 ASP A O 1
ATOM 1436 N N . GLU A 1 171 ? -0.766 12.147 0.571 1.00 77.50 171 GLU A N 1
ATOM 1437 C CA . GLU A 1 171 ? -1.738 11.490 -0.309 1.00 77.50 171 GLU A CA 1
ATOM 1438 C C . GLU A 1 171 ? -2.456 10.333 0.389 1.00 77.50 171 GLU A C 1
ATOM 1440 O O . GLU A 1 171 ? -3.679 10.202 0.250 1.00 77.50 171 GLU A O 1
ATOM 1445 N N . ILE A 1 172 ? -1.736 9.535 1.186 1.00 73.69 172 ILE A N 1
ATOM 1446 C CA . ILE A 1 172 ? -2.313 8.431 1.970 1.00 73.69 172 ILE A CA 1
ATOM 1447 C C . ILE A 1 172 ? -3.249 8.985 3.044 1.00 73.69 172 ILE A C 1
ATOM 1449 O O . ILE A 1 172 ? -4.410 8.576 3.127 1.00 73.69 172 ILE A O 1
ATOM 1453 N N . VAL A 1 173 ? -2.790 9.965 3.826 1.00 73.50 173 VAL A N 1
ATOM 1454 C CA . VAL A 1 173 ? -3.598 10.619 4.864 1.00 73.50 173 VAL A CA 1
ATOM 1455 C C . VAL A 1 173 ? -4.822 11.298 4.248 1.00 73.50 173 VAL A C 1
ATOM 1457 O O . VAL A 1 173 ? -5.928 11.183 4.777 1.00 73.50 173 VAL A O 1
ATOM 1460 N N . LYS A 1 174 ? -4.675 11.962 3.098 1.00 80.50 174 LYS A N 1
ATOM 1461 C CA . LYS A 1 174 ? -5.783 12.598 2.370 1.00 80.50 174 LYS A CA 1
ATOM 1462 C C . LYS A 1 174 ? -6.772 11.566 1.832 1.00 80.50 174 LYS A C 1
ATOM 1464 O O . LYS A 1 174 ? -7.977 11.803 1.898 1.00 80.50 174 LYS A O 1
ATOM 1469 N N . ALA A 1 175 ? -6.307 10.414 1.347 1.00 74.25 175 ALA A N 1
ATOM 1470 C CA . ALA A 1 175 ? -7.173 9.310 0.937 1.00 74.25 175 ALA A CA 1
ATOM 1471 C C . ALA A 1 175 ? -7.931 8.699 2.128 1.00 74.25 175 ALA A C 1
ATOM 1473 O O . ALA A 1 175 ? -9.131 8.441 2.010 1.00 74.25 175 ALA A O 1
ATOM 1474 N N . LEU A 1 176 ? -7.270 8.537 3.279 1.00 69.75 176 LEU A N 1
ATOM 1475 C CA . LEU A 1 176 ? -7.899 8.080 4.522 1.00 69.75 176 LEU A CA 1
ATOM 1476 C C . LEU A 1 176 ? -8.943 9.085 5.029 1.00 69.75 176 LEU A C 1
ATOM 1478 O O . LEU A 1 176 ? -10.046 8.679 5.379 1.00 69.75 176 LEU A O 1
ATOM 1482 N N . LYS A 1 177 ? -8.650 10.392 4.990 1.00 74.12 177 LYS A N 1
ATOM 1483 C CA . LYS A 1 177 ? -9.586 11.465 5.383 1.00 74.12 177 LYS A CA 1
ATOM 1484 C C . LYS A 1 177 ? -10.789 11.599 4.446 1.00 74.12 177 LYS A C 1
ATOM 1486 O O . LYS A 1 177 ? -11.875 11.942 4.895 1.00 74.12 177 LYS A O 1
ATOM 1491 N N . ARG A 1 178 ? -10.622 11.321 3.148 1.00 72.25 178 ARG A N 1
ATOM 1492 C CA . ARG A 1 178 ? -11.725 11.305 2.163 1.00 72.25 178 ARG A CA 1
ATOM 1493 C C . ARG A 1 178 ? -12.698 10.138 2.373 1.00 72.25 178 ARG A C 1
ATOM 1495 O O . ARG A 1 178 ? -13.763 10.116 1.752 1.00 72.25 178 ARG A O 1
ATOM 1502 N N . ARG A 1 179 ? -12.364 9.164 3.227 1.00 66.38 179 ARG A N 1
ATOM 1503 C CA . ARG A 1 179 ? -13.258 8.059 3.585 1.00 66.38 179 ARG A CA 1
ATOM 1504 C C . ARG A 1 179 ? -14.447 8.613 4.378 1.00 66.38 179 ARG A C 1
ATOM 1506 O O . ARG A 1 179 ? -14.273 9.289 5.384 1.00 66.38 179 ARG A O 1
ATOM 1513 N N . ARG A 1 180 ? -15.673 8.313 3.933 1.00 60.62 180 ARG A N 1
ATOM 1514 C CA . ARG A 1 180 ? -16.897 8.704 4.652 1.00 60.62 180 ARG A CA 1
ATOM 1515 C C . ARG A 1 180 ? -16.926 8.051 6.040 1.00 60.62 180 ARG A C 1
ATOM 1517 O O . ARG A 1 180 ? -16.936 6.822 6.127 1.00 60.62 180 ARG A O 1
ATOM 1524 N N . ILE A 1 181 ? -16.973 8.878 7.083 1.00 56.00 181 ILE A N 1
ATOM 1525 C CA . ILE A 1 181 ? -17.225 8.473 8.473 1.00 56.00 181 ILE A CA 1
ATOM 1526 C C . ILE A 1 181 ? -18.633 7.858 8.541 1.00 56.00 181 ILE A C 1
ATOM 1528 O O . ILE A 1 181 ? -19.564 8.390 7.937 1.00 56.00 181 ILE A O 1
ATOM 1532 N N . GLY A 1 182 ? -18.790 6.720 9.223 1.00 57.38 182 GLY A N 1
ATOM 1533 C CA . GLY A 1 182 ? -20.099 6.086 9.437 1.00 57.38 182 GLY A CA 1
ATOM 1534 C C . GLY A 1 182 ? -20.517 4.996 8.438 1.00 57.38 182 GLY A C 1
ATOM 1535 O O . GLY A 1 182 ? -21.632 4.488 8.542 1.00 57.38 182 GLY A O 1
ATOM 1536 N N . LYS A 1 183 ? -19.659 4.578 7.493 1.00 63.88 183 LYS A N 1
ATOM 1537 C CA . LYS A 1 183 ? -19.910 3.337 6.729 1.00 63.88 183 LYS A CA 1
ATOM 1538 C C . LYS A 1 183 ? -19.626 2.108 7.603 1.00 63.88 183 LYS A C 1
ATOM 1540 O O . LYS A 1 183 ? -18.648 2.088 8.345 1.00 63.88 183 LYS A O 1
ATOM 1545 N N . ALA A 1 184 ? -20.458 1.069 7.490 1.00 53.00 184 ALA A N 1
ATOM 1546 C CA . ALA A 1 184 ? -20.233 -0.200 8.181 1.00 53.00 184 ALA A CA 1
ATOM 1547 C C . ALA A 1 184 ? -18.864 -0.805 7.806 1.00 53.00 184 ALA A C 1
ATOM 1549 O O . ALA A 1 184 ? -18.403 -0.661 6.671 1.00 53.00 184 ALA A O 1
ATOM 1550 N N . ALA A 1 185 ? -18.208 -1.461 8.769 1.00 57.91 185 ALA A N 1
ATOM 1551 C CA . ALA A 1 185 ? -16.981 -2.210 8.510 1.00 57.91 185 ALA A CA 1
ATOM 1552 C C . ALA A 1 185 ? -17.267 -3.323 7.483 1.00 57.91 185 ALA A C 1
ATOM 1554 O O . ALA A 1 185 ? -18.278 -4.015 7.609 1.00 57.91 185 ALA A O 1
ATOM 1555 N N . GLY A 1 186 ? -16.406 -3.458 6.469 1.00 64.44 186 GLY A N 1
ATOM 1556 C CA . GLY A 1 186 ? -16.520 -4.492 5.436 1.00 64.44 186 GLY A CA 1
ATOM 1557 C C . GLY A 1 186 ? -16.216 -5.900 5.964 1.00 64.44 186 GLY A C 1
ATOM 1558 O O . GLY A 1 186 ? -16.126 -6.129 7.170 1.00 64.44 186 GLY A O 1
ATOM 1559 N N . TYR A 1 187 ? -16.037 -6.863 5.056 1.00 58.56 187 TYR A N 1
ATOM 1560 C CA . TYR A 1 187 ? -15.727 -8.271 5.365 1.00 58.56 187 TYR A CA 1
ATOM 1561 C C . TYR A 1 187 ? -14.480 -8.440 6.242 1.00 58.56 187 TYR A C 1
ATOM 1563 O O . TYR A 1 187 ? -14.393 -9.340 7.074 1.00 58.56 187 TYR A O 1
ATOM 1571 N N . ASP A 1 188 ? -13.533 -7.532 6.060 1.00 63.50 188 ASP A N 1
ATOM 1572 C CA . ASP A 1 188 ? -12.275 -7.399 6.773 1.00 63.50 188 ASP A CA 1
ATOM 1573 C C . ASP A 1 188 ? -12.425 -6.861 8.201 1.00 63.50 188 ASP A C 1
ATOM 1575 O O . ASP A 1 188 ? -11.453 -6.873 8.945 1.00 63.50 188 ASP A O 1
ATOM 1579 N N . ARG A 1 189 ? -13.628 -6.442 8.624 1.00 77.94 189 ARG A N 1
ATOM 1580 C CA . ARG A 1 189 ? -13.955 -5.999 9.997 1.00 77.94 189 ARG A CA 1
ATOM 1581 C C . ARG A 1 189 ? -13.183 -4.764 10.482 1.00 77.94 189 ARG A C 1
ATOM 1583 O O . ARG A 1 189 ? -13.423 -4.312 11.600 1.00 77.94 189 ARG A O 1
ATOM 1590 N N . VAL A 1 190 ? -12.335 -4.173 9.639 1.00 78.62 190 VAL A N 1
ATOM 1591 C CA . VAL A 1 190 ? -11.600 -2.937 9.924 1.00 78.62 190 VAL A CA 1
ATOM 1592 C C . VAL A 1 190 ? -12.490 -1.729 9.621 1.00 78.62 190 VAL A C 1
ATOM 1594 O O . VAL A 1 190 ? -12.790 -1.408 8.465 1.00 78.62 190 VAL A O 1
ATOM 1597 N N . SER A 1 191 ? -12.934 -1.039 10.671 1.00 79.38 191 SER A N 1
ATOM 1598 C CA . SER A 1 191 ? -13.767 0.158 10.531 1.00 79.38 191 SER A CA 1
ATOM 1599 C C . SER A 1 191 ? -12.945 1.396 10.153 1.00 79.38 191 SER A C 1
ATOM 1601 O O . SER A 1 191 ? -11.726 1.445 10.333 1.00 79.38 191 SER A O 1
ATOM 1603 N N . SER A 1 192 ? -13.609 2.427 9.621 1.00 76.44 192 SER A N 1
ATOM 1604 C CA . SER A 1 192 ? -12.982 3.740 9.415 1.00 76.44 192 SER A CA 1
ATOM 1605 C C . SER A 1 192 ? -12.451 4.322 10.719 1.00 76.44 192 SER A C 1
ATOM 1607 O O . SER A 1 192 ? -11.370 4.897 10.724 1.00 76.44 192 SER A O 1
ATOM 1609 N N . GLU A 1 193 ? -13.180 4.150 11.820 1.00 78.69 193 GLU A N 1
ATOM 1610 C CA . GLU A 1 193 ? -12.800 4.675 13.132 1.00 78.69 193 GLU A CA 1
ATOM 1611 C C . GLU A 1 193 ? -11.534 4.001 13.672 1.00 78.69 193 GLU A C 1
ATOM 1613 O O . GLU A 1 193 ? -10.714 4.683 14.281 1.00 78.69 193 GLU A O 1
ATOM 1618 N N . MET A 1 194 ? -11.331 2.705 13.406 1.00 82.31 194 MET A N 1
ATOM 1619 C CA . MET A 1 194 ? -10.087 2.002 13.752 1.00 82.31 194 MET A CA 1
ATOM 1620 C C . MET A 1 194 ? -8.892 2.597 13.009 1.00 82.31 194 MET A C 1
ATOM 1622 O O . MET A 1 194 ? -7.885 2.942 13.625 1.00 82.31 194 MET A O 1
ATOM 1626 N N . LEU A 1 195 ? -9.034 2.798 11.693 1.00 80.94 195 LEU A N 1
ATOM 1627 C CA . LEU A 1 195 ? -7.988 3.428 10.888 1.00 80.94 195 LEU A CA 1
ATOM 1628 C C . LEU A 1 195 ? -7.772 4.896 11.241 1.00 80.94 195 LEU A C 1
ATOM 1630 O O . LEU A 1 195 ? -6.668 5.381 11.068 1.00 80.94 195 LEU A O 1
ATOM 1634 N N . MET A 1 196 ? -8.790 5.622 11.698 1.00 81.56 196 MET A N 1
ATOM 1635 C CA . MET A 1 196 ? -8.618 7.014 12.112 1.00 81.56 196 MET A CA 1
ATOM 1636 C C . MET A 1 196 ? -7.961 7.121 13.487 1.00 81.56 196 MET A C 1
ATOM 1638 O O . MET A 1 196 ? -7.044 7.919 13.652 1.00 81.56 196 MET A O 1
ATOM 1642 N N . SER A 1 197 ? -8.386 6.301 14.450 1.00 82.00 197 SER A N 1
ATOM 1643 C CA . SER A 1 197 ? -7.852 6.323 15.819 1.00 82.00 197 SER A CA 1
ATOM 1644 C C . SER A 1 197 ? -6.392 5.871 15.859 1.00 82.00 197 SER A C 1
ATOM 1646 O O . SER A 1 197 ? -5.587 6.472 16.556 1.00 82.00 197 SER A O 1
ATOM 1648 N N . GLY A 1 198 ? -6.029 4.870 15.049 1.00 81.00 198 GLY A N 1
ATOM 1649 C CA . GLY A 1 198 ? -4.643 4.430 14.858 1.00 81.00 198 GLY A CA 1
ATOM 1650 C C . GLY A 1 198 ? -3.929 5.092 13.674 1.00 81.00 198 GLY A C 1
ATOM 1651 O O . GLY A 1 198 ? -2.849 4.647 13.293 1.00 81.00 198 GLY A O 1
ATOM 1652 N N . GLY A 1 199 ? -4.521 6.116 13.050 1.00 80.00 199 GLY A N 1
ATOM 1653 C CA . GLY A 1 199 ? -4.165 6.540 11.693 1.00 80.00 199 GLY A CA 1
ATOM 1654 C C . GLY A 1 199 ? -2.727 6.981 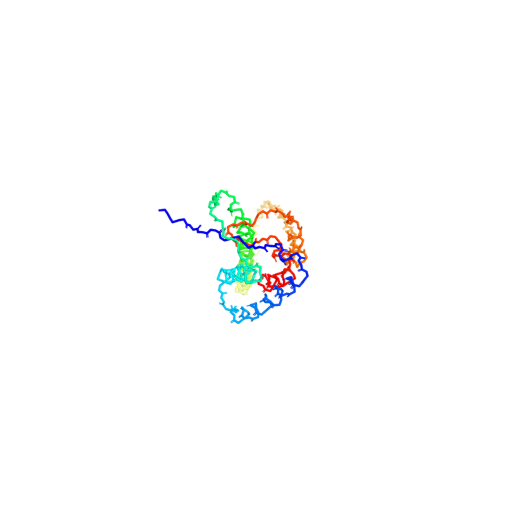11.508 1.00 80.00 199 GLY A C 1
ATOM 1655 O O . GLY A 1 199 ? -2.134 6.645 10.490 1.00 80.00 199 GLY A O 1
ATOM 1656 N N . GLY A 1 200 ? -2.140 7.653 12.500 1.00 80.62 200 GLY A N 1
ATOM 1657 C CA . GLY A 1 200 ? -0.721 8.013 12.456 1.00 80.62 200 GLY A CA 1
ATOM 1658 C C . GLY A 1 200 ? 0.190 6.785 12.408 1.00 80.62 200 GLY A C 1
ATOM 1659 O O . GLY A 1 200 ? 1.102 6.728 11.594 1.00 80.62 200 GLY A O 1
ATOM 1660 N N . ILE A 1 201 ? -0.097 5.766 13.223 1.00 83.38 201 ILE A N 1
ATOM 1661 C CA . ILE A 1 201 ? 0.697 4.531 13.278 1.00 83.38 201 ILE A CA 1
ATOM 1662 C C . ILE A 1 201 ? 0.520 3.733 11.988 1.00 83.38 201 ILE A C 1
ATOM 1664 O O . ILE A 1 201 ? 1.505 3.341 11.367 1.00 83.38 201 ILE A O 1
ATOM 1668 N N . VAL A 1 202 ? -0.730 3.530 11.561 1.00 80.75 202 VAL A N 1
ATOM 1669 C CA . VAL A 1 202 ? -1.039 2.756 10.352 1.00 80.75 202 VAL A CA 1
ATOM 1670 C C . VAL A 1 202 ? -0.468 3.433 9.112 1.00 80.75 202 VAL A C 1
ATOM 1672 O O . VAL A 1 202 ? 0.125 2.759 8.280 1.00 80.75 202 VAL A O 1
ATOM 1675 N N . ALA A 1 203 ? -0.593 4.754 8.989 1.00 78.62 203 ALA A N 1
ATOM 1676 C CA . ALA A 1 203 ? -0.028 5.482 7.861 1.0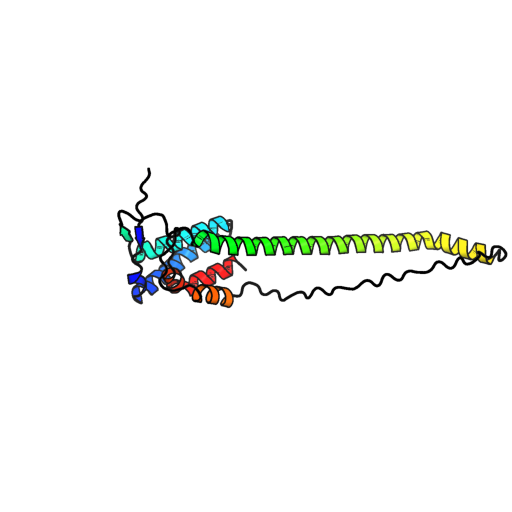0 78.62 203 ALA A CA 1
ATOM 1677 C C . ALA A 1 203 ? 1.509 5.422 7.861 1.00 78.62 203 ALA A C 1
ATOM 1679 O O . ALA A 1 203 ? 2.085 5.157 6.812 1.00 78.62 203 ALA A O 1
ATOM 1680 N N . SER A 1 204 ? 2.169 5.558 9.020 1.00 81.12 204 SER A N 1
ATOM 1681 C CA . SER A 1 204 ? 3.629 5.406 9.115 1.00 81.12 204 SER A CA 1
ATOM 1682 C C . SER A 1 204 ? 4.097 4.011 8.699 1.00 81.12 204 SER A C 1
ATOM 1684 O O . SER A 1 204 ? 5.097 3.887 7.999 1.00 81.12 204 SER A O 1
ATOM 1686 N N . LEU A 1 205 ? 3.360 2.961 9.074 1.00 78.06 205 LEU A N 1
ATOM 1687 C CA . LEU A 1 205 ? 3.643 1.595 8.629 1.00 78.06 205 LEU A CA 1
ATOM 1688 C C . LEU A 1 205 ? 3.426 1.420 7.133 1.00 78.06 205 LEU A C 1
ATOM 1690 O O . LEU A 1 205 ? 4.294 0.866 6.474 1.00 78.06 205 LEU A O 1
ATOM 1694 N N . LEU A 1 206 ? 2.312 1.916 6.589 1.00 77.31 206 LEU A N 1
ATOM 1695 C CA . LEU A 1 206 ? 2.045 1.858 5.151 1.00 77.31 206 LEU A CA 1
ATOM 1696 C C . LEU A 1 206 ? 3.138 2.591 4.363 1.00 77.31 206 LEU A C 1
ATOM 1698 O O . LEU A 1 206 ? 3.606 2.072 3.358 1.00 77.31 206 LEU A O 1
ATOM 1702 N N . CYS A 1 207 ? 3.592 3.753 4.832 1.00 76.19 207 CYS A N 1
ATOM 1703 C CA . CYS A 1 207 ? 4.703 4.470 4.211 1.00 76.19 207 CYS A CA 1
ATOM 1704 C C . CYS A 1 207 ? 6.020 3.699 4.271 1.00 76.19 207 CYS A C 1
ATOM 1706 O O . CYS A 1 207 ? 6.771 3.760 3.311 1.00 76.19 207 CYS A O 1
ATOM 1708 N N . HIS A 1 208 ? 6.301 2.979 5.358 1.00 73.88 208 HIS A N 1
ATOM 1709 C CA . HIS A 1 208 ? 7.494 2.135 5.447 1.00 73.88 208 HIS A CA 1
ATOM 1710 C C . HIS A 1 208 ? 7.394 0.877 4.568 1.00 73.88 208 HIS A C 1
ATOM 1712 O O . HIS A 1 208 ? 8.400 0.316 4.176 1.00 73.88 208 HIS A O 1
ATOM 1718 N N . LEU A 1 209 ? 6.173 0.421 4.283 1.00 70.94 209 LEU A N 1
ATOM 1719 C CA . LEU A 1 209 ? 5.877 -0.760 3.468 1.00 70.94 209 LEU A CA 1
ATOM 1720 C C . LEU A 1 209 ? 5.909 -0.488 1.958 1.00 70.94 209 LEU A C 1
ATOM 1722 O O . LEU A 1 209 ? 6.144 -1.406 1.175 1.00 70.94 209 LEU A O 1
ATOM 1726 N N . PHE A 1 210 ? 5.553 0.731 1.550 1.00 66.69 210 PHE A N 1
ATOM 1727 C CA . PHE A 1 210 ? 5.376 1.103 0.142 1.00 66.69 210 PHE A CA 1
ATOM 1728 C C . PHE A 1 210 ? 6.496 1.979 -0.428 1.00 66.69 210 PHE A C 1
ATOM 1730 O O . PHE A 1 210 ? 6.485 2.210 -1.637 1.00 66.69 210 PHE A O 1
ATOM 1737 N N . ASN A 1 211 ? 7.414 2.460 0.413 1.00 68.25 211 ASN A N 1
ATOM 1738 C CA . ASN A 1 211 ? 8.642 3.144 0.002 1.00 68.25 211 ASN A CA 1
ATOM 1739 C C . ASN A 1 211 ? 9.834 2.220 0.219 1.00 68.25 211 ASN A C 1
ATOM 1741 O O . ASN A 1 211 ? 10.724 2.223 -0.656 1.00 68.25 211 ASN A O 1
#

Organism: Eumeta variegata (NCBI:txid151549)